Protein AF-A0A954HIK2-F1 (afdb_monomer_lite)

Foldseek 3Di:
DDDDDDDDDPPDDDPVVVVCVVCVCVVCPQPDWQPDWDWDDAPPRQKIWTWIGPHVQFIFIWIQGPVVRDIDGLADLVLVQVVVCVVVVHHGDSRRGQWDDWDQHRPFQWIKTWHDDDPPIWIWIARRPVRDIDTDPDSPDPQDDPPPPQDAFDPDADKEKEKEFECEQAKKWKFWQHRRRDTDTDDIAHHGGMDMDIDGFRIKMFIAGPVRHTDDIDGQHPYYHYYYDYNRDDDDDDPPPPPDPPPLQAFPVRQWGWDADQQFIWIAGPPPRDIDTDGDHDPPQKHWDDGWAADNVRPDIDIDIHDDDDDDDDDDDPDDDPPDDD

pLDDT: mean 73.07, std 18.36, range [26.89, 97.44]

Structure (mmCIF, N/CA/C/O backbone):
data_AF-A0A954HIK2-F1
#
_entry.id   AF-A0A954HIK2-F1
#
loop_
_atom_site.group_PDB
_atom_site.id
_atom_site.type_symbol
_atom_site.label_atom_id
_atom_site.label_alt_id
_atom_site.label_comp_id
_atom_site.label_asym_id
_atom_site.label_entity_id
_atom_site.label_seq_id
_atom_site.pdbx_PDB_ins_code
_atom_site.Cartn_x
_atom_site.Cartn_y
_atom_site.Cartn_z
_atom_site.occupancy
_atom_site.B_iso_or_equiv
_atom_site.auth_seq_id
_atom_site.auth_comp_id
_atom_site.auth_asym_id
_atom_site.auth_atom_id
_atom_site.pdbx_PDB_model_num
ATOM 1 N N . MET A 1 1 ? 52.110 -58.158 24.890 1.00 37.91 1 MET A N 1
ATOM 2 C CA . MET A 1 1 ? 51.199 -57.663 23.837 1.00 37.91 1 MET A CA 1
ATOM 3 C C . MET A 1 1 ? 49.847 -57.399 24.478 1.00 37.91 1 MET A C 1
ATOM 5 O O . MET A 1 1 ? 49.133 -58.353 24.751 1.00 37.91 1 MET A O 1
ATOM 9 N N . SER A 1 2 ? 49.536 -56.140 24.780 1.00 32.94 2 SER A N 1
ATOM 10 C CA . SER A 1 2 ? 48.200 -55.729 25.231 1.00 32.94 2 SER A CA 1
ATOM 11 C C . 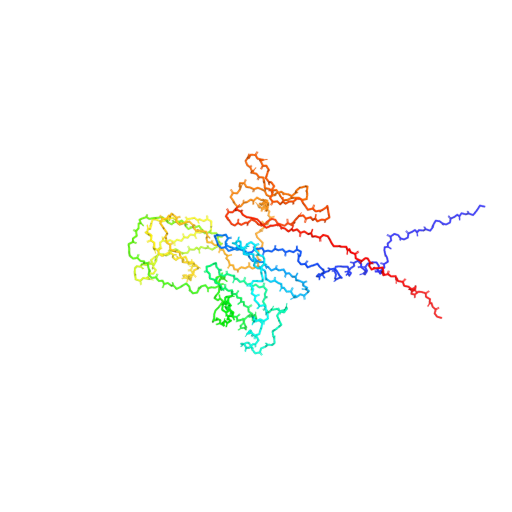SER A 1 2 ? 47.400 -55.275 24.009 1.00 32.94 2 SER A C 1
ATOM 13 O O . SER A 1 2 ? 47.906 -54.419 23.281 1.00 32.94 2 SER A O 1
ATOM 15 N N . PRO A 1 3 ? 46.198 -55.809 23.738 1.00 44.12 3 PRO A N 1
ATOM 16 C CA . PRO A 1 3 ? 45.358 -55.268 22.685 1.00 44.12 3 PRO A CA 1
ATOM 17 C C . PRO A 1 3 ? 44.678 -53.983 23.179 1.00 44.12 3 PRO A C 1
ATOM 19 O O . PRO A 1 3 ? 44.080 -53.942 24.254 1.00 44.12 3 PRO A O 1
ATOM 22 N N . LEU A 1 4 ? 44.809 -52.924 22.381 1.00 40.06 4 LEU A N 1
ATOM 23 C CA . LEU A 1 4 ? 44.094 -51.657 22.514 1.00 40.06 4 LEU A CA 1
ATOM 24 C C . LEU A 1 4 ? 42.598 -51.885 22.264 1.00 40.06 4 LEU A C 1
ATOM 26 O O . LEU A 1 4 ? 42.207 -52.339 21.190 1.00 40.06 4 LEU A O 1
ATOM 30 N N . LEU A 1 5 ? 41.764 -51.540 23.245 1.00 39.81 5 LEU A N 1
ATOM 31 C CA . LEU A 1 5 ? 40.319 -51.432 23.065 1.00 39.81 5 LEU A CA 1
ATOM 32 C C . LEU A 1 5 ? 40.025 -50.176 22.229 1.00 39.81 5 LEU A C 1
ATOM 34 O O . LEU A 1 5 ? 40.277 -49.056 22.676 1.00 39.81 5 LEU A O 1
ATOM 38 N N . VAL A 1 6 ? 39.478 -50.349 21.027 1.00 41.03 6 VAL A N 1
ATOM 39 C CA . VAL A 1 6 ? 38.902 -49.243 20.253 1.00 41.03 6 VAL A CA 1
ATOM 40 C C . VAL A 1 6 ? 37.622 -48.804 20.965 1.00 41.03 6 VAL A C 1
ATOM 42 O O . VAL A 1 6 ? 36.655 -49.561 21.044 1.00 41.03 6 VAL A O 1
ATOM 45 N N . LYS A 1 7 ? 37.619 -47.589 21.523 1.00 42.31 7 LYS A N 1
ATOM 46 C CA . LYS A 1 7 ? 36.399 -46.948 22.024 1.00 42.31 7 LYS A CA 1
ATOM 47 C C . LYS A 1 7 ? 35.509 -46.626 20.824 1.00 42.31 7 LYS A C 1
ATOM 49 O O . LYS A 1 7 ? 35.900 -45.845 19.962 1.00 42.31 7 LYS A O 1
ATOM 54 N N . PHE A 1 8 ? 34.321 -47.219 20.782 1.00 42.62 8 PHE A N 1
ATOM 55 C CA . PHE A 1 8 ? 33.259 -46.797 19.877 1.00 42.62 8 PHE A CA 1
ATOM 56 C C . PHE A 1 8 ? 32.923 -45.330 20.175 1.00 42.62 8 PHE A C 1
ATOM 58 O O . PHE A 1 8 ? 32.482 -45.000 21.275 1.00 42.62 8 PHE A O 1
ATOM 65 N N . ALA A 1 9 ? 33.169 -44.444 19.211 1.00 47.12 9 ALA A N 1
ATOM 66 C CA . ALA A 1 9 ? 32.608 -43.104 19.236 1.00 47.12 9 ALA A CA 1
ATOM 67 C C . ALA A 1 9 ? 31.099 -43.239 18.996 1.00 47.12 9 ALA A C 1
ATOM 69 O O . ALA A 1 9 ? 30.674 -43.663 17.920 1.00 47.12 9 ALA A O 1
ATOM 70 N N . TYR A 1 10 ? 30.287 -42.923 20.005 1.00 45.41 10 TYR A N 1
ATOM 71 C CA . TYR A 1 10 ? 28.844 -42.798 19.832 1.00 45.41 10 TYR A CA 1
ATOM 72 C C . TYR A 1 10 ? 28.575 -41.564 18.966 1.00 45.41 10 TYR A C 1
ATOM 74 O O . TYR A 1 10 ? 28.563 -40.438 19.448 1.00 45.41 10 TYR A O 1
ATOM 82 N N . GLY A 1 11 ? 28.394 -41.779 17.663 1.00 53.44 11 GLY A N 1
ATOM 83 C CA . GLY A 1 11 ? 27.991 -40.760 16.690 1.00 53.44 11 GLY A CA 1
ATOM 84 C C . GLY A 1 11 ? 26.496 -40.426 16.736 1.00 53.44 11 GLY A C 1
ATOM 85 O O . GLY A 1 11 ? 25.905 -40.163 15.695 1.00 53.44 11 GLY A O 1
ATOM 86 N N . GLN A 1 12 ? 25.862 -40.487 17.908 1.00 57.41 12 GLN A N 1
ATOM 87 C CA . GLN A 1 12 ? 24.467 -40.088 18.089 1.00 57.41 12 GLN A CA 1
ATOM 88 C C . GLN A 1 12 ? 24.442 -38.927 19.080 1.00 57.41 12 GLN A C 1
ATOM 90 O O . GLN A 1 12 ? 24.936 -39.071 20.195 1.00 57.41 12 GLN A O 1
ATOM 95 N N . GLY A 1 13 ? 23.937 -37.769 18.638 1.00 52.06 13 GLY A N 1
ATOM 96 C CA . GLY A 1 13 ? 23.821 -36.567 19.469 1.00 52.06 13 GLY A CA 1
ATOM 97 C C . GLY A 1 13 ? 23.120 -36.853 20.798 1.00 52.06 13 GLY A C 1
ATOM 98 O O . GLY A 1 13 ? 22.314 -37.781 20.900 1.00 52.06 13 GLY A O 1
ATOM 99 N N . SER A 1 14 ? 23.451 -36.083 21.831 1.00 67.69 14 SER A N 1
ATOM 100 C CA . SER A 1 14 ? 22.837 -36.245 23.150 1.00 67.69 14 SER A CA 1
ATOM 101 C C . SER A 1 14 ? 21.354 -35.848 23.128 1.00 67.69 14 SER A C 1
ATOM 103 O O . SER A 1 14 ? 20.912 -35.103 22.254 1.00 67.69 14 SER A O 1
ATOM 105 N N . HIS A 1 15 ? 20.570 -36.301 24.110 1.00 62.09 15 HIS A N 1
ATOM 106 C CA . HIS A 1 15 ? 19.186 -35.838 24.287 1.00 62.09 15 HIS A CA 1
ATOM 107 C C . HIS A 1 15 ? 19.105 -34.303 24.360 1.00 62.09 15 HIS A C 1
ATOM 109 O O . HIS A 1 15 ? 18.240 -33.701 23.733 1.00 62.09 15 HIS A O 1
ATOM 115 N N . GLU A 1 16 ? 20.067 -33.669 25.037 1.00 62.16 16 GLU A N 1
ATOM 116 C CA . GLU A 1 16 ? 20.172 -32.210 25.114 1.00 62.16 16 GLU A CA 1
ATOM 117 C C . GLU A 1 16 ? 20.505 -31.566 23.750 1.00 62.16 16 GLU A C 1
ATOM 119 O O . GLU A 1 16 ? 20.032 -30.467 23.470 1.00 62.16 16 GLU A O 1
ATOM 124 N N . ASP A 1 17 ? 21.263 -32.229 22.863 1.00 55.97 17 ASP A N 1
ATOM 125 C CA . ASP A 1 17 ? 21.473 -31.759 21.480 1.00 55.97 17 ASP A CA 1
ATOM 126 C C . ASP A 1 17 ? 20.176 -31.791 20.668 1.00 55.97 17 ASP A C 1
ATOM 128 O O . ASP A 1 17 ? 19.885 -30.844 19.933 1.00 55.97 17 ASP A O 1
ATOM 132 N N . TYR A 1 18 ? 19.373 -32.848 20.825 1.00 58.06 18 TYR A N 1
ATOM 133 C CA . TYR A 1 18 ? 18.067 -32.956 20.175 1.00 58.0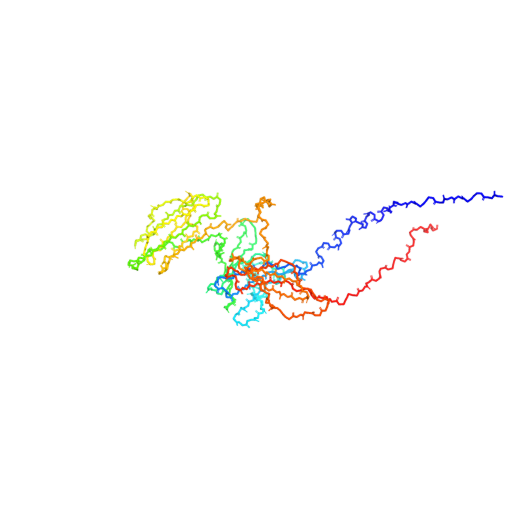6 18 TYR A CA 1
ATOM 134 C C . TYR A 1 18 ? 17.060 -31.949 20.741 1.00 58.06 18 TYR A C 1
ATOM 136 O O . TYR A 1 18 ? 16.330 -31.337 19.968 1.00 58.06 18 TYR A O 1
ATOM 144 N N . GLU A 1 19 ? 17.046 -31.698 22.052 1.00 58.25 19 GLU A N 1
ATOM 145 C CA . GLU A 1 19 ? 16.222 -30.640 22.654 1.00 58.25 19 GLU A CA 1
ATOM 146 C C . GLU A 1 19 ? 16.659 -29.240 22.200 1.00 58.25 19 GLU A C 1
ATOM 148 O O . GLU A 1 19 ? 15.816 -28.400 21.876 1.00 58.25 19 GLU A O 1
ATOM 153 N N . ARG A 1 20 ? 17.970 -28.977 22.096 1.00 60.03 20 ARG A N 1
ATOM 154 C CA . ARG A 1 20 ? 18.489 -27.725 21.521 1.00 60.03 20 ARG A CA 1
ATOM 155 C C . ARG A 1 20 ? 18.087 -27.555 20.059 1.00 60.03 20 ARG A C 1
ATOM 157 O O . ARG A 1 20 ? 17.681 -26.459 19.684 1.00 60.03 20 ARG A O 1
ATOM 164 N N . ALA A 1 21 ? 18.183 -28.607 19.247 1.00 58.28 21 ALA A N 1
ATOM 165 C CA . ALA A 1 21 ? 17.770 -28.577 17.846 1.00 58.28 21 ALA A CA 1
ATOM 166 C C . ALA A 1 21 ? 16.250 -28.381 17.704 1.00 58.28 21 ALA A C 1
ATOM 168 O O . ALA A 1 21 ? 15.812 -27.558 16.903 1.00 58.28 21 ALA A O 1
ATOM 169 N N . ASN A 1 22 ? 15.454 -29.062 18.533 1.00 62.38 22 ASN A N 1
ATOM 170 C CA . ASN A 1 22 ? 13.993 -28.961 18.525 1.00 62.38 22 ASN A CA 1
ATOM 171 C C . ASN A 1 22 ? 13.490 -27.593 19.014 1.00 62.38 22 ASN A C 1
ATOM 173 O O . ASN A 1 22 ? 12.471 -27.112 18.532 1.00 62.38 22 ASN A O 1
ATOM 177 N N . THR A 1 23 ? 14.215 -26.933 19.922 1.00 60.59 23 THR A N 1
ATOM 178 C CA . THR A 1 23 ? 13.879 -25.579 20.405 1.00 60.59 23 THR A CA 1
ATOM 179 C C . THR A 1 23 ? 14.513 -24.464 19.571 1.00 60.59 23 THR A C 1
ATOM 181 O O . THR A 1 23 ? 14.202 -23.292 19.776 1.00 60.59 23 THR A O 1
ATOM 184 N N . LEU A 1 24 ? 15.392 -24.782 18.611 1.00 57.34 24 LEU A N 1
ATOM 185 C CA . LEU A 1 24 ? 16.078 -23.782 17.788 1.00 57.34 24 LEU A CA 1
ATOM 186 C C . LEU A 1 24 ? 15.089 -22.941 16.978 1.00 57.34 24 LEU A C 1
ATOM 188 O O . LEU A 1 24 ? 15.242 -21.722 16.898 1.00 57.34 24 LEU A O 1
ATOM 192 N N . GLU A 1 25 ? 14.052 -23.568 16.422 1.00 50.91 25 GLU A N 1
ATOM 193 C CA . GLU A 1 25 ? 12.999 -22.860 15.695 1.00 50.91 25 GLU A CA 1
ATOM 194 C C . GLU A 1 25 ? 12.266 -21.878 16.617 1.00 50.91 25 GLU A C 1
ATOM 196 O O . GLU A 1 25 ? 12.131 -20.709 16.281 1.00 50.91 25 GLU A O 1
ATOM 201 N N . GLU A 1 26 ? 11.870 -22.300 17.819 1.00 60.84 26 GLU A N 1
ATOM 202 C CA . GLU A 1 26 ? 11.194 -21.431 18.793 1.00 60.84 26 GLU A CA 1
ATOM 203 C C . GLU A 1 26 ? 12.085 -20.279 19.270 1.00 60.84 26 GLU A C 1
ATOM 205 O O . GLU A 1 26 ? 11.612 -19.162 19.480 1.00 60.84 26 GLU A O 1
ATOM 210 N N . ARG A 1 27 ? 13.392 -20.525 19.404 1.00 59.44 27 ARG A N 1
ATOM 211 C CA . ARG A 1 27 ? 14.369 -19.521 19.849 1.00 59.44 27 ARG A CA 1
ATOM 212 C C . ARG A 1 27 ? 14.691 -18.487 18.768 1.00 59.44 27 ARG A C 1
ATOM 214 O O . ARG A 1 27 ? 15.029 -17.351 19.112 1.00 59.44 27 ARG A O 1
ATOM 221 N N . THR A 1 28 ? 14.586 -18.866 17.494 1.00 60.75 28 THR A N 1
ATOM 222 C CA . THR A 1 28 ? 14.932 -18.022 16.333 1.00 60.75 28 THR A CA 1
ATOM 223 C C . THR A 1 28 ? 13.718 -17.399 15.639 1.00 60.75 28 THR A C 1
ATOM 225 O O . THR A 1 28 ? 13.864 -16.379 14.963 1.00 60.75 28 THR A O 1
ATOM 228 N N . ARG A 1 29 ? 12.510 -17.944 15.838 1.00 53.53 29 ARG A N 1
ATOM 229 C CA . ARG A 1 29 ? 11.257 -17.379 15.318 1.00 53.53 29 ARG A CA 1
ATOM 230 C C . ARG A 1 29 ? 11.045 -15.964 15.874 1.00 53.53 29 ARG A C 1
ATOM 232 O O . ARG A 1 29 ? 11.267 -15.711 17.056 1.00 53.53 29 ARG A O 1
ATOM 239 N N . ASN A 1 30 ? 10.610 -15.041 15.014 1.00 59.56 30 ASN A N 1
ATOM 240 C CA . ASN A 1 30 ? 10.338 -13.632 15.344 1.00 59.56 30 ASN A CA 1
ATOM 241 C C . ASN A 1 30 ? 11.551 -12.862 15.908 1.00 59.56 30 ASN A C 1
ATOM 243 O O . ASN A 1 30 ? 11.393 -11.994 16.764 1.00 59.56 30 ASN A O 1
ATOM 247 N N . ARG A 1 31 ? 12.775 -13.204 15.478 1.00 63.41 31 ARG A N 1
ATOM 248 C CA . ARG A 1 31 ? 14.006 -12.469 15.838 1.00 63.41 31 ARG A CA 1
ATOM 249 C C . ARG A 1 31 ? 14.552 -11.587 14.720 1.00 63.41 31 ARG A C 1
ATOM 251 O O . ARG A 1 31 ? 15.415 -10.756 14.986 1.00 63.41 31 ARG A O 1
ATOM 258 N N . VAL A 1 32 ? 14.069 -11.778 13.495 1.00 66.69 32 VAL A N 1
ATOM 259 C CA . VAL A 1 32 ? 14.436 -10.972 12.330 1.00 66.69 32 VAL A CA 1
ATOM 260 C C . VAL A 1 32 ? 13.284 -10.013 12.048 1.00 66.69 32 VAL A C 1
ATOM 262 O O . VAL A 1 32 ? 12.136 -10.437 11.952 1.00 66.69 32 VAL A O 1
ATOM 265 N N . PHE A 1 33 ? 13.600 -8.725 11.958 1.00 77.69 33 PHE A N 1
ATOM 266 C CA . PHE A 1 33 ? 12.647 -7.638 11.744 1.00 77.69 33 PHE A CA 1
ATOM 267 C C . PHE A 1 33 ? 13.047 -6.860 10.495 1.00 77.69 33 PHE A C 1
ATOM 269 O O . PHE A 1 33 ? 14.216 -6.871 10.107 1.00 77.69 33 PHE A O 1
ATOM 276 N N . ARG A 1 34 ? 12.091 -6.149 9.886 1.00 80.38 34 ARG A N 1
ATOM 277 C CA . ARG A 1 34 ? 12.306 -5.354 8.659 1.00 80.38 34 ARG A CA 1
ATOM 278 C C . ARG A 1 34 ? 12.896 -6.164 7.486 1.00 80.38 34 ARG A C 1
ATOM 280 O O . ARG A 1 34 ? 13.511 -5.586 6.597 1.00 80.38 34 ARG A O 1
ATOM 287 N N . ASP A 1 35 ? 12.700 -7.481 7.476 1.00 72.38 35 ASP A N 1
ATOM 288 C CA . ASP A 1 35 ? 13.227 -8.428 6.479 1.00 72.38 35 ASP A CA 1
ATOM 289 C C . ASP A 1 35 ? 12.326 -8.592 5.249 1.00 72.38 35 ASP A C 1
ATOM 291 O O . ASP A 1 35 ? 12.709 -9.213 4.255 1.00 72.38 35 ASP A O 1
ATOM 295 N N . ARG A 1 36 ? 11.113 -8.039 5.316 1.00 69.44 36 ARG A N 1
ATOM 296 C CA . ARG A 1 36 ? 10.136 -8.072 4.238 1.00 69.44 36 ARG A CA 1
ATOM 297 C C . ARG A 1 36 ? 9.486 -6.715 4.048 1.00 69.44 36 ARG A C 1
ATOM 299 O O . ARG A 1 36 ? 9.029 -6.084 4.998 1.00 69.44 36 ARG A O 1
ATOM 306 N N . VAL A 1 37 ? 9.364 -6.331 2.785 1.00 77.88 37 VAL A N 1
ATOM 307 C CA . VAL A 1 37 ? 8.565 -5.195 2.334 1.00 77.88 37 VAL A CA 1
ATOM 308 C C . VAL A 1 37 ? 7.518 -5.726 1.361 1.00 77.88 37 VAL A C 1
ATOM 310 O O . VAL A 1 37 ? 7.833 -6.537 0.495 1.00 77.88 37 VAL A O 1
ATOM 313 N N . ASP A 1 38 ? 6.272 -5.299 1.537 1.00 75.38 38 ASP A N 1
ATOM 314 C CA . ASP A 1 38 ? 5.187 -5.523 0.580 1.00 75.38 38 ASP A CA 1
ATOM 315 C C . ASP A 1 38 ? 4.623 -4.141 0.219 1.00 75.38 38 ASP A C 1
ATOM 317 O O . ASP A 1 38 ? 3.858 -3.572 1.003 1.00 75.38 38 ASP A O 1
ATOM 321 N N . PRO A 1 39 ? 5.132 -3.512 -0.855 1.00 79.88 39 PRO A N 1
ATOM 322 C CA . PRO A 1 39 ? 4.757 -2.165 -1.233 1.00 79.88 39 PRO A CA 1
ATOM 323 C C . PRO A 1 39 ? 3.393 -2.141 -1.919 1.00 79.88 39 PRO A C 1
ATOM 325 O O . PRO A 1 39 ? 3.098 -2.940 -2.808 1.00 79.88 39 PRO A O 1
ATOM 328 N N . HIS A 1 40 ? 2.595 -1.160 -1.524 1.00 79.56 40 HIS A N 1
ATOM 329 C CA . HIS A 1 40 ? 1.322 -0.802 -2.120 1.00 79.56 40 HIS A CA 1
ATOM 330 C C . HIS A 1 40 ? 1.500 0.506 -2.887 1.00 79.56 40 HIS A C 1
ATOM 332 O O . HIS A 1 40 ? 1.693 1.562 -2.281 1.00 79.56 40 HIS A O 1
ATOM 338 N N . TRP A 1 41 ? 1.461 0.416 -4.212 1.00 77.06 41 TRP A N 1
ATOM 339 C CA . TRP A 1 41 ? 1.531 1.565 -5.111 1.00 77.06 41 TRP A CA 1
ATOM 340 C C . TRP A 1 41 ? 0.203 2.321 -5.123 1.00 77.06 41 TRP A C 1
ATOM 342 O O . TRP A 1 41 ? -0.855 1.690 -5.133 1.00 77.06 41 TRP A O 1
ATOM 352 N N . GLN A 1 42 ? 0.269 3.651 -5.119 1.00 74.69 42 GLN A N 1
ATOM 353 C CA . GLN A 1 42 ? -0.869 4.500 -5.470 1.00 74.69 42 GLN A CA 1
ATOM 354 C C . GLN A 1 42 ? -1.019 4.587 -6.990 1.00 74.69 42 GLN A C 1
ATOM 356 O O . GLN A 1 42 ? -0.068 4.340 -7.736 1.00 74.69 42 GLN A O 1
ATOM 361 N N . ALA A 1 43 ? -2.210 4.969 -7.443 1.00 64.62 43 ALA A N 1
ATOM 362 C CA . ALA A 1 43 ? -2.456 5.266 -8.845 1.00 64.62 43 ALA A CA 1
ATOM 363 C C . ALA A 1 43 ? -1.536 6.384 -9.372 1.00 64.62 43 ALA A C 1
ATOM 365 O O . ALA A 1 43 ? -1.135 7.295 -8.637 1.00 64.62 43 ALA A O 1
ATOM 366 N N . GLU A 1 44 ? -1.254 6.301 -10.674 1.00 65.12 44 GLU A N 1
ATOM 367 C CA . GLU A 1 44 ? -0.496 7.289 -11.452 1.00 65.12 44 GLU A CA 1
ATOM 368 C C . GLU A 1 44 ? 0.913 7.598 -10.948 1.00 65.12 44 GLU A C 1
ATOM 370 O O . GLU A 1 44 ? 1.431 8.669 -11.260 1.00 65.12 44 GLU A O 1
ATOM 375 N N . ASP A 1 45 ? 1.559 6.722 -10.174 1.00 65.62 45 ASP A N 1
ATOM 376 C CA . ASP A 1 45 ? 2.933 7.002 -9.773 1.00 65.62 45 ASP A CA 1
ATOM 377 C C . ASP A 1 45 ? 3.213 7.578 -8.393 1.00 65.62 45 ASP A C 1
ATOM 379 O O . ASP A 1 45 ? 4.364 7.621 -7.953 1.00 65.62 45 ASP A O 1
ATOM 383 N N . ARG A 1 46 ? 2.189 8.221 -7.815 1.00 70.75 46 ARG A N 1
ATOM 384 C CA . ARG A 1 46 ? 2.389 9.375 -6.910 1.00 70.75 46 ARG A CA 1
ATOM 385 C C . ARG A 1 46 ? 3.102 9.025 -5.614 1.00 70.75 46 ARG A C 1
ATOM 387 O O . ARG A 1 46 ? 3.804 9.846 -5.026 1.00 70.75 46 ARG A O 1
ATOM 394 N N . GLY A 1 47 ? 2.946 7.788 -5.180 1.00 83.06 47 GLY A N 1
ATOM 395 C CA . GLY A 1 47 ? 3.522 7.305 -3.948 1.00 83.06 47 GLY A CA 1
ATOM 396 C C . GLY A 1 47 ? 3.424 5.801 -3.841 1.00 83.06 47 GLY A C 1
ATOM 397 O O . GLY A 1 47 ? 2.714 5.124 -4.588 1.00 83.06 47 GLY A O 1
ATOM 398 N N . LEU A 1 48 ? 4.127 5.269 -2.853 1.00 87.69 48 LEU A N 1
ATOM 399 C CA . LEU A 1 48 ? 3.866 3.925 -2.361 1.00 87.69 48 LEU A CA 1
ATOM 400 C C . LEU A 1 48 ? 3.911 3.930 -0.845 1.00 87.69 48 LEU A C 1
ATOM 402 O O . LEU A 1 48 ? 4.596 4.748 -0.232 1.00 87.69 48 LEU A O 1
ATOM 406 N N . TRP A 1 49 ? 3.229 2.984 -0.221 1.00 88.50 49 TRP A N 1
ATOM 407 C CA . TRP A 1 49 ? 3.387 2.736 1.204 1.00 88.50 49 TRP A CA 1
ATOM 408 C C . TRP A 1 49 ? 3.672 1.267 1.471 1.00 88.50 49 TRP A C 1
ATOM 410 O O . TRP A 1 49 ? 3.349 0.395 0.671 1.00 88.50 49 TRP A O 1
ATOM 420 N N . TYR A 1 50 ? 4.298 0.980 2.602 1.00 86.06 50 TYR A N 1
ATOM 421 C CA . TYR A 1 50 ? 4.506 -0.388 3.056 1.00 86.06 50 TYR A CA 1
ATOM 422 C C . TYR A 1 50 ? 4.523 -0.452 4.581 1.00 86.06 50 TYR A C 1
ATOM 424 O O . TYR A 1 50 ? 4.747 0.545 5.274 1.00 86.06 50 TYR A O 1
ATOM 432 N N . ARG A 1 51 ? 4.309 -1.658 5.105 1.00 86.44 51 ARG A N 1
ATOM 433 C CA . ARG A 1 51 ? 4.419 -1.979 6.530 1.00 86.44 51 ARG A CA 1
ATOM 434 C C . ARG A 1 51 ? 5.687 -2.790 6.778 1.00 86.44 51 ARG A C 1
ATOM 436 O O . ARG A 1 51 ? 5.927 -3.766 6.071 1.00 86.44 51 ARG A O 1
ATOM 443 N N . VAL A 1 52 ? 6.446 -2.437 7.809 1.00 86.44 52 VAL A N 1
ATOM 444 C CA . VAL A 1 52 ? 7.538 -3.267 8.342 1.00 86.44 52 VAL A CA 1
ATOM 445 C C . VAL A 1 52 ? 7.261 -3.618 9.794 1.00 86.44 52 VAL A C 1
ATOM 447 O O . VAL A 1 52 ? 6.720 -2.810 10.543 1.00 86.44 52 VAL A O 1
ATOM 450 N N . GLU A 1 53 ? 7.623 -4.831 10.194 1.00 83.69 53 GLU A N 1
ATOM 451 C CA . GLU A 1 53 ? 7.677 -5.195 11.608 1.00 83.69 53 GLU A CA 1
ATOM 452 C C . GLU A 1 53 ? 8.989 -4.660 12.185 1.00 83.69 53 GLU A C 1
ATOM 454 O O . GLU A 1 53 ? 10.056 -4.940 11.634 1.00 83.69 53 GLU A O 1
ATOM 459 N N . ALA A 1 54 ? 8.902 -3.831 13.226 1.00 86.00 54 ALA A N 1
ATOM 460 C CA . ALA A 1 54 ? 10.047 -3.161 13.844 1.00 86.00 54 ALA A CA 1
ATOM 461 C C . ALA A 1 54 ? 10.549 -3.909 15.088 1.00 86.00 54 ALA A C 1
ATOM 463 O O . ALA A 1 54 ? 11.752 -3.955 15.337 1.00 86.00 54 ALA A O 1
ATOM 464 N N . ALA A 1 55 ? 9.625 -4.522 15.824 1.00 84.94 55 ALA A N 1
ATOM 465 C CA . ALA A 1 55 ? 9.850 -5.383 16.978 1.00 84.94 55 ALA A CA 1
ATOM 466 C C . ALA A 1 55 ? 8.645 -6.341 17.107 1.00 84.94 55 ALA A C 1
ATOM 468 O O . ALA A 1 55 ? 7.666 -6.167 16.376 1.00 84.94 55 ALA A O 1
ATOM 469 N N . PRO A 1 56 ? 8.660 -7.343 18.008 1.00 81.00 56 PRO A N 1
ATOM 470 C CA . PRO A 1 56 ? 7.550 -8.284 18.139 1.00 81.00 56 PRO A CA 1
ATOM 471 C C . PRO A 1 56 ? 6.214 -7.573 18.387 1.00 81.00 56 PRO A C 1
ATOM 473 O O . PRO A 1 56 ? 6.001 -6.986 19.445 1.00 81.00 56 PRO A O 1
ATOM 476 N N . GLY A 1 57 ? 5.309 -7.642 17.409 1.00 77.25 57 GLY A N 1
ATOM 477 C CA . GLY A 1 57 ? 3.992 -6.996 17.480 1.00 77.25 57 GLY A CA 1
ATOM 478 C C . GLY A 1 57 ? 3.982 -5.485 17.210 1.00 77.25 57 GLY A C 1
ATOM 479 O O . GLY A 1 57 ? 2.899 -4.913 17.102 1.00 77.25 57 GLY A O 1
ATOM 480 N N . GLU A 1 58 ? 5.146 -4.856 17.037 1.00 88.25 58 GLU A N 1
ATOM 481 C CA . GLU A 1 58 ? 5.274 -3.441 16.691 1.00 88.25 58 GLU A CA 1
ATOM 482 C C . GLU A 1 58 ? 5.486 -3.276 15.188 1.00 88.25 58 GLU A C 1
ATOM 484 O O . GLU A 1 58 ? 6.353 -3.913 14.579 1.00 88.25 58 GLU A O 1
ATOM 489 N N . ALA A 1 59 ? 4.693 -2.404 14.573 1.00 85.31 59 ALA A N 1
ATOM 490 C CA . ALA A 1 59 ? 4.745 -2.171 13.139 1.00 85.31 59 ALA A CA 1
ATOM 491 C C . ALA A 1 59 ? 4.901 -0.692 12.814 1.00 85.31 59 ALA A C 1
ATOM 493 O O . ALA A 1 59 ? 4.237 0.162 13.394 1.00 85.31 59 ALA A O 1
ATOM 494 N N . GLU A 1 60 ? 5.720 -0.412 11.808 1.00 90.88 60 GLU A N 1
ATOM 495 C CA . GLU A 1 60 ? 5.823 0.909 11.206 1.00 90.88 60 GLU A CA 1
ATOM 496 C C . GLU A 1 60 ? 5.148 0.901 9.838 1.00 90.88 60 GLU A C 1
ATOM 498 O O . GLU A 1 60 ? 5.379 0.010 9.015 1.00 90.88 60 GLU A O 1
ATOM 503 N N . PHE A 1 61 ? 4.339 1.927 9.589 1.00 91.25 61 PHE A N 1
ATOM 504 C CA . PHE A 1 61 ? 3.758 2.208 8.285 1.00 91.25 61 PHE A CA 1
ATOM 505 C C . PHE A 1 61 ? 4.513 3.377 7.669 1.00 91.25 61 PHE A C 1
ATOM 507 O O . PHE A 1 61 ? 4.531 4.478 8.223 1.00 91.25 61 PHE A O 1
ATOM 514 N N . VAL A 1 62 ? 5.144 3.138 6.526 1.00 92.94 62 VAL A N 1
ATOM 515 C CA . VAL A 1 62 ? 5.982 4.129 5.852 1.00 92.94 62 VAL A CA 1
ATOM 516 C C . VAL A 1 62 ? 5.360 4.481 4.513 1.00 92.94 62 VAL A C 1
ATOM 518 O O . VAL A 1 62 ? 4.939 3.591 3.779 1.00 92.94 62 VAL A O 1
ATOM 521 N N . PHE A 1 63 ? 5.334 5.770 4.201 1.00 92.56 63 PHE A N 1
ATOM 522 C CA . PHE A 1 63 ? 4.995 6.320 2.898 1.00 92.56 63 PHE A CA 1
ATOM 523 C C . PHE A 1 63 ? 6.273 6.801 2.207 1.00 92.56 63 PHE A C 1
ATOM 525 O O . PHE A 1 63 ? 7.132 7.431 2.827 1.00 92.56 63 PHE A O 1
ATOM 532 N N . VAL A 1 64 ? 6.413 6.478 0.930 1.00 93.06 64 VAL A N 1
ATOM 533 C CA . VAL A 1 64 ? 7.435 7.033 0.049 1.00 93.06 64 VAL A CA 1
ATOM 534 C C . VAL A 1 64 ? 6.740 8.063 -0.821 1.00 93.06 64 VAL A C 1
ATOM 536 O O . VAL A 1 64 ? 5.946 7.709 -1.693 1.00 93.06 64 VAL A O 1
ATOM 539 N N . ASP A 1 65 ? 7.051 9.323 -0.558 1.00 88.25 65 ASP A N 1
ATOM 540 C CA . ASP A 1 65 ? 6.645 10.435 -1.396 1.00 88.25 65 ASP A CA 1
ATOM 541 C C . ASP A 1 65 ? 7.586 10.494 -2.602 1.00 88.25 65 ASP A C 1
ATOM 543 O O . ASP A 1 65 ? 8.802 10.668 -2.441 1.00 88.25 65 ASP A O 1
ATOM 547 N N . MET A 1 66 ? 7.045 10.270 -3.800 1.00 85.50 66 MET A N 1
ATOM 548 C CA . MET A 1 66 ? 7.844 10.212 -5.027 1.00 85.50 66 MET A CA 1
ATOM 549 C C . MET A 1 66 ? 8.147 11.602 -5.592 1.00 85.50 66 MET A C 1
ATOM 551 O O . MET A 1 66 ? 9.151 11.756 -6.292 1.00 85.50 66 MET A O 1
ATOM 555 N N . GLU A 1 67 ? 7.335 12.608 -5.261 1.00 85.19 67 GLU A N 1
ATOM 556 C CA . GLU A 1 67 ? 7.566 13.998 -5.655 1.00 85.19 67 GLU A CA 1
ATOM 557 C C . GLU A 1 67 ? 8.709 14.594 -4.830 1.00 85.19 67 GLU A C 1
ATOM 559 O O . GLU A 1 67 ? 9.698 15.087 -5.378 1.00 85.19 67 GLU A O 1
ATOM 564 N N . GLU A 1 68 ? 8.634 14.463 -3.503 1.00 87.31 68 GLU A N 1
ATOM 565 C CA . GLU A 1 68 ? 9.677 14.930 -2.590 1.00 87.31 68 GLU A CA 1
ATOM 566 C C . GLU A 1 68 ? 10.885 13.988 -2.508 1.00 87.31 68 GLU A C 1
ATOM 568 O O . GLU A 1 68 ? 11.934 14.375 -1.984 1.00 87.31 68 GLU A O 1
ATOM 573 N N . ARG A 1 69 ? 10.749 12.751 -3.006 1.00 89.19 69 ARG A N 1
ATOM 574 C CA . ARG A 1 69 ? 11.745 11.667 -2.918 1.00 89.19 69 ARG A CA 1
ATOM 575 C C . ARG A 1 69 ? 12.158 11.371 -1.478 1.00 89.19 69 ARG A C 1
ATOM 577 O O . ARG A 1 69 ? 13.343 11.213 -1.167 1.00 89.19 69 ARG A O 1
ATOM 584 N N . LYS A 1 70 ? 11.176 11.294 -0.580 1.00 91.94 70 LYS A N 1
ATOM 585 C CA . LYS A 1 70 ? 11.396 11.072 0.855 1.00 91.94 70 LYS A CA 1
ATOM 586 C C . LYS A 1 70 ? 10.584 9.905 1.383 1.00 91.94 70 LYS A C 1
ATOM 588 O O . LYS A 1 70 ? 9.474 9.630 0.946 1.00 91.94 70 LYS A O 1
ATOM 593 N N . ARG A 1 71 ? 11.144 9.251 2.399 1.00 92.88 71 ARG A N 1
ATOM 594 C CA . ARG A 1 71 ? 10.440 8.280 3.242 1.00 92.88 71 ARG A CA 1
ATOM 595 C C . ARG A 1 71 ? 9.947 8.997 4.487 1.00 92.88 71 ARG A C 1
ATOM 597 O O . ARG A 1 71 ? 10.757 9.540 5.235 1.00 92.88 71 ARG A O 1
ATOM 604 N N . VAL A 1 72 ? 8.641 8.977 4.708 1.00 93.06 72 VAL A N 1
ATOM 605 C CA . VAL A 1 72 ? 7.973 9.612 5.850 1.00 93.06 72 VAL A CA 1
ATOM 606 C C . VAL A 1 72 ? 7.010 8.622 6.512 1.00 93.06 72 VAL A C 1
ATOM 608 O O . VAL A 1 72 ? 6.570 7.672 5.860 1.00 93.06 72 VAL A O 1
ATOM 611 N N . PRO A 1 73 ? 6.664 8.783 7.801 1.00 94.19 73 PRO A N 1
ATOM 612 C CA . PRO A 1 73 ? 5.587 8.003 8.405 1.00 94.19 73 PRO A CA 1
ATOM 613 C C . PRO A 1 73 ? 4.285 8.166 7.611 1.00 94.19 73 PRO A C 1
ATOM 615 O O . PRO A 1 73 ? 3.934 9.275 7.209 1.00 94.19 73 PRO A O 1
ATOM 618 N N . LEU A 1 74 ? 3.551 7.071 7.387 1.00 92.94 74 LEU A N 1
ATOM 619 C CA . LEU A 1 74 ? 2.273 7.122 6.664 1.00 92.94 74 LEU A CA 1
ATOM 620 C C . LEU A 1 74 ? 1.232 7.974 7.412 1.00 92.94 74 LEU A C 1
ATOM 622 O O . LEU A 1 74 ? 0.409 8.644 6.788 1.00 92.94 74 LEU A O 1
ATOM 626 N N . PHE A 1 75 ? 1.291 7.962 8.743 1.00 94.81 75 PHE A N 1
ATOM 627 C CA . PHE A 1 75 ? 0.482 8.757 9.663 1.00 94.81 75 PHE A CA 1
ATOM 628 C C . PHE A 1 75 ? 1.237 8.945 10.992 1.00 94.81 75 PHE A C 1
ATOM 630 O O . PHE A 1 75 ? 2.251 8.289 11.228 1.00 94.81 75 PHE A O 1
ATOM 637 N N . ASP A 1 76 ? 0.738 9.826 11.865 1.00 95.44 76 ASP A N 1
ATOM 638 C CA . ASP A 1 76 ? 1.236 10.021 13.235 1.00 95.44 76 ASP A CA 1
ATOM 639 C C . ASP A 1 76 ? 0.612 8.960 14.171 1.00 95.44 76 ASP A C 1
ATOM 641 O O . ASP A 1 76 ? -0.595 9.029 14.444 1.00 95.44 76 ASP A O 1
ATOM 645 N N . PRO A 1 77 ? 1.381 7.960 14.650 1.00 94.38 77 PRO A N 1
ATOM 646 C CA . PRO A 1 77 ? 0.822 6.865 15.435 1.00 94.38 77 PRO A CA 1
ATOM 647 C C . PRO A 1 77 ? 0.376 7.318 16.828 1.00 94.38 77 PRO A C 1
ATOM 649 O O . PRO A 1 77 ? -0.596 6.774 17.347 1.00 94.38 77 PRO A O 1
ATOM 652 N N . GLN A 1 78 ? 1.019 8.330 17.422 1.00 95.75 78 GLN A N 1
ATOM 653 C CA . GLN A 1 78 ? 0.634 8.865 18.730 1.00 95.75 78 GLN A CA 1
ATOM 654 C C . GLN A 1 78 ? -0.733 9.546 18.663 1.00 95.75 78 GLN A C 1
ATOM 656 O O . GLN A 1 78 ? -1.603 9.267 19.488 1.00 95.75 78 GLN A O 1
ATOM 661 N N . ARG A 1 79 ? -0.953 10.407 17.663 1.00 96.75 79 ARG A N 1
ATOM 662 C CA . ARG A 1 79 ? -2.240 11.100 17.491 1.00 96.75 79 ARG A CA 1
ATOM 663 C C . ARG A 1 79 ? -3.365 10.149 17.114 1.00 96.75 79 ARG A C 1
ATOM 665 O O . ARG A 1 79 ? -4.468 10.290 17.643 1.00 96.75 79 ARG A O 1
ATOM 672 N N . LEU A 1 80 ? -3.097 9.204 16.212 1.00 96.62 80 LEU A N 1
ATOM 673 C CA . LEU A 1 80 ? -4.096 8.227 15.790 1.00 96.62 80 LEU A CA 1
ATOM 674 C C . LEU A 1 80 ? -4.496 7.328 16.966 1.00 96.62 80 LEU A C 1
ATOM 676 O O . LEU A 1 80 ? -5.688 7.165 17.216 1.00 96.62 80 LEU A O 1
ATOM 680 N N . ALA A 1 81 ? -3.526 6.809 17.729 1.00 96.06 81 ALA A N 1
ATOM 681 C CA . ALA A 1 81 ? -3.800 5.993 18.911 1.00 96.06 81 ALA A CA 1
ATOM 682 C C . ALA A 1 81 ? -4.597 6.760 19.975 1.00 96.06 81 ALA A C 1
ATOM 684 O O . ALA A 1 81 ? -5.558 6.217 20.514 1.00 96.06 81 ALA A O 1
ATOM 685 N N . ALA A 1 82 ? -4.259 8.029 20.232 1.00 97.06 82 ALA A N 1
ATOM 686 C CA . ALA A 1 82 ? -4.979 8.861 21.195 1.00 97.06 82 ALA A CA 1
ATOM 687 C C . ALA A 1 82 ? -6.457 9.065 20.811 1.00 97.06 82 ALA A C 1
ATOM 689 O O . ALA A 1 82 ? -7.339 8.843 21.639 1.00 97.06 82 ALA A O 1
ATOM 690 N N . GLN A 1 83 ? -6.744 9.422 19.552 1.00 97.44 83 GLN A N 1
ATOM 691 C CA . GLN A 1 83 ? -8.128 9.585 19.080 1.00 97.44 83 GLN A CA 1
ATOM 692 C C . GLN A 1 83 ? -8.887 8.255 19.046 1.00 97.44 83 GLN A C 1
ATOM 694 O O . GLN A 1 83 ? -10.063 8.202 19.404 1.00 97.44 83 GLN A O 1
ATOM 699 N N . LEU A 1 84 ? -8.220 7.163 18.665 1.00 94.94 84 LEU A N 1
ATOM 700 C CA . LEU A 1 84 ? -8.835 5.839 18.669 1.00 94.94 84 LEU A CA 1
ATOM 701 C C . LEU A 1 84 ? -9.182 5.393 20.095 1.00 94.94 84 LEU A C 1
ATOM 703 O O . LEU A 1 84 ? -10.269 4.861 20.318 1.00 94.94 84 LEU A O 1
ATOM 707 N N . ALA A 1 85 ? -8.305 5.653 21.069 1.00 95.69 85 ALA A N 1
ATOM 708 C CA . ALA A 1 85 ? -8.569 5.373 22.477 1.00 95.69 85 ALA A CA 1
ATOM 709 C C . ALA A 1 85 ? -9.747 6.200 23.012 1.00 95.69 85 ALA A C 1
ATOM 711 O O . ALA A 1 85 ? -10.606 5.685 23.732 1.00 95.69 85 ALA A O 1
ATOM 712 N N . GLU A 1 86 ? -9.837 7.470 22.610 1.00 95.12 86 GLU A N 1
ATOM 713 C CA . GLU A 1 86 ? -10.935 8.353 22.991 1.00 95.12 86 GLU A CA 1
ATOM 714 C C . GLU A 1 86 ? -12.287 7.889 22.430 1.00 95.12 86 GLU A C 1
ATOM 716 O O . GLU A 1 86 ? -13.279 7.894 23.166 1.00 95.12 86 GLU A O 1
ATOM 721 N N . LEU A 1 87 ? -12.342 7.469 21.162 1.00 92.50 87 LEU A N 1
ATOM 722 C CA . LEU A 1 87 ? -13.580 7.034 20.504 1.00 92.50 87 LEU A CA 1
ATOM 723 C C . LEU A 1 87 ? -14.015 5.630 20.942 1.00 92.50 87 LEU A C 1
ATOM 725 O O . LEU A 1 87 ? -15.198 5.398 21.183 1.00 92.50 87 LEU A O 1
ATOM 729 N N . THR A 1 88 ? -13.071 4.704 21.115 1.00 90.06 88 THR A N 1
ATOM 730 C CA . THR A 1 88 ? -13.372 3.318 21.523 1.00 90.06 88 THR A CA 1
ATOM 731 C C . THR A 1 88 ? -13.471 3.128 23.035 1.00 90.06 88 THR A C 1
ATOM 733 O O . THR A 1 88 ? -13.851 2.047 23.486 1.00 90.06 88 THR A O 1
ATOM 736 N N . LYS A 1 89 ? -13.107 4.147 23.830 1.00 91.81 89 LYS A N 1
ATOM 737 C CA . LYS A 1 89 ? -13.004 4.073 25.300 1.00 91.81 89 LYS A CA 1
ATOM 738 C C . LYS A 1 89 ? -12.136 2.900 25.777 1.00 91.81 89 LYS A C 1
ATOM 740 O O . LYS A 1 89 ? -12.382 2.332 26.837 1.00 91.81 89 LYS A O 1
ATOM 745 N N . THR A 1 90 ? -11.128 2.544 24.984 1.00 89.94 90 THR A N 1
ATOM 746 C CA . THR A 1 90 ? -10.199 1.438 25.233 1.00 89.94 90 THR A CA 1
ATOM 747 C C . THR A 1 90 ? -8.771 1.964 25.158 1.00 89.94 90 THR A C 1
ATOM 749 O O . THR A 1 90 ? -8.489 2.881 24.395 1.00 89.94 90 THR A O 1
ATOM 752 N N . GLU A 1 91 ? -7.857 1.407 25.946 1.00 92.38 91 GLU A N 1
ATOM 753 C CA . GLU A 1 91 ? -6.444 1.769 25.852 1.00 92.38 91 GLU A CA 1
ATOM 754 C C . GLU A 1 91 ? -5.860 1.305 24.508 1.00 92.38 91 GLU A C 1
ATOM 756 O O . GLU A 1 91 ? -5.981 0.139 24.129 1.00 92.38 91 GLU A O 1
ATOM 761 N N . VAL A 1 92 ? -5.232 2.228 23.779 1.00 93.44 92 VAL A N 1
ATOM 762 C CA . VAL A 1 92 ? -4.584 1.956 22.493 1.00 93.44 92 VAL A CA 1
ATOM 763 C C . VAL A 1 92 ? -3.145 2.440 22.568 1.00 93.44 92 VAL A C 1
ATOM 765 O O . VAL A 1 92 ? -2.887 3.631 22.735 1.00 93.44 92 VAL A O 1
ATOM 768 N N . SER A 1 93 ? -2.202 1.515 22.406 1.00 93.00 93 SER A N 1
ATOM 769 C CA . SER A 1 93 ? -0.784 1.849 22.307 1.00 93.00 93 SER A CA 1
ATOM 770 C C . SER A 1 93 ? -0.430 2.274 20.875 1.00 93.00 93 SER A C 1
ATOM 772 O O . SER A 1 93 ? -0.808 1.583 19.925 1.00 93.00 93 SER A O 1
ATOM 774 N N . PRO A 1 94 ? 0.344 3.360 20.690 1.00 92.75 94 PRO A N 1
ATOM 775 C CA . PRO A 1 94 ? 0.830 3.767 19.372 1.00 92.75 94 PRO A CA 1
ATOM 776 C C . PRO A 1 94 ? 1.848 2.789 18.770 1.00 92.75 94 PRO A C 1
ATOM 778 O O . PRO A 1 94 ? 2.020 2.780 17.555 1.00 92.75 94 PRO A O 1
ATOM 781 N N . ALA A 1 95 ? 2.513 1.969 19.591 1.00 88.62 95 ALA A N 1
ATOM 782 C CA . ALA A 1 95 ? 3.475 0.970 19.118 1.00 88.62 95 ALA A CA 1
ATOM 783 C C . ALA A 1 95 ? 2.786 -0.315 18.624 1.00 88.62 95 ALA A C 1
ATOM 785 O O . ALA A 1 95 ? 3.269 -0.968 17.703 1.00 88.62 95 ALA A O 1
ATOM 786 N N . THR A 1 96 ? 1.632 -0.661 19.205 1.00 88.25 96 THR A N 1
ATOM 787 C CA . THR A 1 96 ? 0.901 -1.913 18.945 1.00 88.25 96 THR A CA 1
ATOM 788 C C . THR A 1 96 ? -0.537 -1.633 18.512 1.00 88.25 96 THR A C 1
ATOM 790 O O . THR A 1 96 ? -1.509 -2.040 19.150 1.00 88.25 96 THR A O 1
ATOM 793 N N . LEU A 1 97 ? -0.672 -0.906 17.400 1.00 88.88 97 LEU A N 1
ATOM 794 C CA . LEU A 1 97 ? -1.970 -0.517 16.851 1.00 88.88 97 LEU A CA 1
ATOM 795 C C . LEU A 1 97 ? -2.861 -1.747 16.566 1.00 88.88 97 LEU A C 1
ATOM 797 O O . LEU A 1 97 ? -2.377 -2.750 16.034 1.00 88.88 97 LEU A O 1
ATOM 801 N N . PRO A 1 98 ? -4.176 -1.685 16.858 1.00 86.75 98 PRO A N 1
ATOM 802 C CA . PRO A 1 98 ? -5.098 -2.823 16.767 1.00 86.75 98 PRO A CA 1
ATOM 803 C C . PRO A 1 98 ? -5.562 -3.111 15.328 1.00 86.75 98 PRO A C 1
ATOM 805 O O . PRO A 1 98 ? -6.698 -3.529 15.095 1.00 86.75 98 PRO A O 1
ATOM 808 N N . PHE A 1 99 ? -4.686 -2.875 14.355 1.00 83.12 99 PHE A N 1
ATOM 809 C CA . PHE A 1 99 ? -4.887 -3.145 12.941 1.00 83.12 99 PHE A CA 1
ATOM 810 C C . PHE A 1 99 ? -3.539 -3.424 12.275 1.00 83.12 99 PHE A C 1
ATOM 812 O O . PHE A 1 99 ? -2.507 -2.855 12.619 1.00 83.12 99 PHE A O 1
ATOM 819 N N . THR A 1 100 ? -3.545 -4.310 11.287 1.00 72.06 100 THR A N 1
ATOM 820 C CA . THR A 1 100 ? -2.346 -4.651 10.501 1.00 72.06 100 THR A CA 1
ATOM 821 C C . THR A 1 100 ? -2.477 -4.252 9.041 1.00 72.06 100 THR A C 1
ATOM 823 O O . THR A 1 100 ? -1.481 -4.212 8.323 1.00 72.06 100 THR A O 1
ATOM 826 N N . THR A 1 101 ? -3.704 -3.971 8.610 1.00 68.56 101 THR A N 1
ATOM 827 C CA . THR A 1 101 ? -4.059 -3.646 7.235 1.00 68.56 101 THR A CA 1
ATOM 828 C C . THR A 1 101 ? -4.616 -2.237 7.208 1.00 68.56 101 THR A C 1
ATOM 830 O O . THR A 1 101 ? -5.497 -1.898 8.000 1.00 68.56 101 THR A O 1
ATOM 833 N N . VAL A 1 102 ? -4.091 -1.440 6.290 1.00 77.50 102 VAL A N 1
ATOM 834 C CA . VAL A 1 102 ? -4.566 -0.093 5.999 1.00 77.50 102 VAL A CA 1
ATOM 835 C C . VAL A 1 102 ? -4.751 0.035 4.496 1.00 77.50 102 VAL A C 1
ATOM 837 O O . VAL A 1 102 ? -4.160 -0.722 3.725 1.00 77.50 102 VAL A O 1
ATOM 840 N N . ARG A 1 103 ? -5.552 1.005 4.079 1.00 75.81 103 ARG A N 1
ATOM 841 C CA . ARG A 1 103 ? -5.691 1.389 2.683 1.00 75.81 103 ARG A CA 1
ATOM 842 C C . ARG A 1 103 ? -5.570 2.893 2.562 1.00 75.81 103 ARG A C 1
ATOM 844 O O . ARG A 1 103 ? -6.275 3.625 3.246 1.00 75.81 103 ARG A O 1
ATOM 851 N N . LEU A 1 104 ? -4.702 3.338 1.672 1.00 74.12 104 LEU A N 1
ATOM 852 C CA . LEU A 1 104 ? -4.567 4.739 1.314 1.00 74.12 104 LEU A CA 1
ATOM 853 C C . LEU A 1 104 ? -5.485 5.047 0.121 1.00 74.12 104 LEU A C 1
ATOM 855 O O . LEU A 1 104 ? -5.600 4.221 -0.785 1.00 74.12 104 LEU A O 1
ATOM 859 N N . ALA A 1 105 ? -6.179 6.183 0.137 1.00 70.88 105 ALA A N 1
ATOM 860 C CA . ALA A 1 105 ? -6.831 6.705 -1.061 1.00 70.88 105 ALA A CA 1
ATOM 861 C C . ALA A 1 105 ? -5.782 7.179 -2.074 1.00 70.88 105 ALA A C 1
ATOM 863 O O . ALA A 1 105 ? -4.701 7.623 -1.692 1.00 70.88 105 ALA A O 1
ATOM 864 N N . ASP A 1 106 ? -6.097 7.071 -3.361 1.00 63.81 106 ASP A N 1
ATOM 865 C CA . ASP A 1 106 ? -5.194 7.538 -4.410 1.00 63.81 106 ASP A CA 1
ATOM 866 C C . ASP A 1 106 ? -5.172 9.071 -4.448 1.00 63.81 106 ASP A C 1
ATOM 868 O O . ASP A 1 106 ? -4.112 9.667 -4.292 1.00 63.81 106 ASP A O 1
ATOM 872 N N . ASP A 1 107 ? -6.345 9.703 -4.554 1.00 63.44 107 ASP A N 1
ATOM 873 C CA . ASP A 1 107 ? -6.489 11.150 -4.795 1.00 63.44 107 ASP A CA 1
ATOM 874 C C . ASP A 1 107 ? -6.740 12.011 -3.559 1.00 63.44 107 ASP A C 1
ATOM 876 O O . ASP A 1 107 ? -6.879 13.229 -3.663 1.00 63.44 107 ASP A O 1
ATOM 880 N N . GLU A 1 108 ? -6.824 11.399 -2.384 1.00 65.06 108 GLU A N 1
ATOM 881 C CA . GLU A 1 108 ? -7.186 12.098 -1.158 1.00 65.06 108 GLU A CA 1
ATOM 882 C C . GLU A 1 108 ? -6.237 11.714 -0.020 1.00 65.06 108 GLU A C 1
ATOM 884 O O . GLU A 1 108 ? -5.758 10.576 0.035 1.00 65.06 108 GLU A O 1
ATOM 889 N N . PRO A 1 109 ? -5.999 12.604 0.959 1.00 80.19 109 PRO A N 1
ATOM 890 C CA . PRO A 1 109 ? -5.149 12.318 2.111 1.00 80.19 109 PRO A CA 1
ATOM 891 C C . PRO A 1 109 ? -5.842 11.384 3.121 1.00 80.19 109 PRO A C 1
ATOM 893 O O . PRO A 1 109 ? -5.654 11.521 4.328 1.00 80.19 109 PRO A O 1
ATOM 896 N N . LEU A 1 110 ? -6.670 10.445 2.664 1.00 80.31 110 LEU A N 1
ATOM 897 C CA . LEU A 1 110 ? -7.473 9.570 3.508 1.00 80.31 110 LEU A CA 1
ATOM 898 C C . LEU A 1 110 ? -6.850 8.182 3.627 1.00 80.31 110 LEU A C 1
ATOM 900 O O . LEU A 1 110 ? -6.512 7.527 2.641 1.00 80.31 110 LEU A O 1
ATOM 904 N N . LEU A 1 111 ? -6.733 7.724 4.866 1.00 82.50 111 LEU A N 1
ATOM 905 C CA . LEU A 1 111 ? -6.299 6.390 5.238 1.00 82.50 111 LEU A CA 1
ATOM 906 C C . LEU A 1 111 ? -7.460 5.655 5.900 1.00 82.50 111 LEU A C 1
ATOM 908 O O . LEU A 1 111 ? -8.108 6.186 6.795 1.00 82.50 111 LEU A O 1
ATOM 912 N N . PHE A 1 112 ? -7.677 4.409 5.511 1.00 78.31 112 PHE A N 1
ATOM 913 C CA . PHE A 1 112 ? -8.779 3.596 5.997 1.00 78.31 112 PHE A CA 1
ATOM 914 C C . PHE A 1 112 ? -8.270 2.321 6.637 1.00 78.31 112 PHE A C 1
ATOM 916 O O . PHE A 1 112 ? -7.346 1.686 6.127 1.00 78.31 112 PHE A O 1
ATOM 923 N N . PHE A 1 113 ? -8.875 1.937 7.753 1.00 78.94 113 PHE A N 1
ATOM 924 C CA . PHE A 1 113 ? -8.515 0.722 8.472 1.00 78.94 113 PHE A CA 1
ATOM 925 C C . PHE A 1 113 ? -9.688 0.217 9.308 1.00 78.94 113 PHE A C 1
ATOM 927 O O . PHE A 1 113 ? -10.698 0.897 9.486 1.00 78.94 113 PHE A O 1
ATOM 934 N N . SER A 1 114 ? -9.562 -1.012 9.800 1.00 79.75 114 SER A N 1
ATOM 935 C CA . SER A 1 114 ? -10.568 -1.634 10.660 1.00 79.75 114 SER A CA 1
ATOM 936 C C . SER A 1 114 ? -9.936 -2.180 11.926 1.00 79.75 114 SER A C 1
ATOM 938 O O . SER A 1 114 ? -8.818 -2.690 11.893 1.00 79.75 114 SER A O 1
ATOM 940 N N . THR A 1 115 ? -10.676 -2.111 13.026 1.00 79.62 115 THR A N 1
ATOM 941 C CA . THR A 1 115 ? -10.273 -2.636 14.336 1.00 79.62 115 THR A CA 1
ATOM 942 C C . THR A 1 115 ? -11.337 -3.582 14.864 1.00 79.62 115 THR A C 1
ATOM 944 O O . THR A 1 115 ? -12.509 -3.424 14.537 1.00 79.62 115 THR A O 1
ATOM 947 N N . GLY A 1 116 ? -10.963 -4.517 15.735 1.00 73.62 116 GLY A N 1
ATOM 948 C CA . GLY A 1 116 ? -11.899 -5.531 16.226 1.00 73.62 116 GLY A CA 1
ATOM 949 C C . GLY A 1 116 ? -12.132 -6.649 15.205 1.00 73.62 116 GLY A C 1
ATOM 950 O O . GLY A 1 116 ? -11.438 -6.741 14.191 1.00 73.62 116 GLY A O 1
ATOM 951 N N . LYS A 1 117 ? -13.057 -7.560 15.513 1.00 68.62 117 LYS A N 1
ATOM 952 C CA . LYS A 1 117 ? -13.379 -8.738 14.692 1.00 68.62 117 LYS A CA 1
ATOM 953 C C . LYS A 1 117 ? -14.867 -9.067 14.811 1.00 68.62 117 LYS A C 1
ATOM 955 O O . LYS A 1 117 ? -15.446 -8.849 15.875 1.00 68.62 117 LYS A O 1
ATOM 960 N N . GLY A 1 118 ? -15.439 -9.660 13.762 1.00 63.53 118 GLY A N 1
ATOM 961 C CA . GLY A 1 118 ? -16.848 -10.067 13.742 1.00 63.53 118 GLY A CA 1
ATOM 962 C C . GLY A 1 118 ? -17.776 -8.876 13.979 1.00 63.53 118 GLY A C 1
ATOM 963 O O . GLY A 1 118 ? -17.505 -7.785 13.491 1.00 63.53 118 GLY A O 1
ATOM 964 N N . ASP A 1 119 ? -18.810 -9.063 14.793 1.00 62.97 119 ASP A N 1
ATOM 965 C CA . ASP A 1 119 ? -19.823 -8.031 15.073 1.00 62.97 119 ASP A CA 1
ATOM 966 C C . ASP A 1 119 ? -19.277 -6.806 15.833 1.00 62.97 119 ASP A C 1
ATOM 968 O O . ASP A 1 119 ? -19.923 -5.764 15.884 1.00 62.97 119 ASP A O 1
ATOM 972 N N . ALA A 1 120 ? -18.084 -6.913 16.430 1.00 72.75 120 ALA A N 1
ATOM 973 C CA . ALA A 1 120 ? -17.400 -5.805 17.099 1.00 72.75 120 ALA A CA 1
ATOM 974 C C . ALA A 1 120 ? -16.412 -5.067 16.177 1.00 72.75 120 ALA A C 1
ATOM 976 O O . ALA A 1 120 ? -15.628 -4.238 16.651 1.00 72.75 120 ALA A O 1
ATOM 977 N N . GLN A 1 121 ? -16.382 -5.409 14.885 1.00 74.56 121 GLN A N 1
ATOM 978 C CA . GLN A 1 121 ? -15.532 -4.733 13.919 1.00 74.56 121 GLN A CA 1
ATOM 979 C C . GLN A 1 121 ? -16.015 -3.297 13.710 1.00 74.56 121 GLN A C 1
ATOM 981 O O . GLN A 1 121 ? -17.195 -3.038 13.499 1.00 74.56 121 GLN A O 1
ATOM 986 N N . ARG A 1 122 ? -15.070 -2.365 13.781 1.00 76.25 122 ARG A N 1
ATOM 987 C CA . ARG A 1 122 ? -15.285 -0.938 13.547 1.00 76.25 122 ARG A CA 1
ATOM 988 C C . ARG A 1 122 ? -14.382 -0.467 12.436 1.00 76.25 122 ARG A C 1
ATOM 990 O O . ARG A 1 122 ? -13.289 -1.012 12.237 1.00 76.25 122 ARG A O 1
ATOM 997 N N . HIS A 1 123 ? -14.835 0.566 11.754 1.00 78.56 123 HIS A N 1
ATOM 998 C CA . HIS A 1 123 ? -14.199 1.081 10.564 1.00 78.56 123 HIS A CA 1
ATOM 999 C C . HIS A 1 123 ? -13.851 2.540 10.742 1.00 78.56 123 HIS A C 1
ATOM 1001 O O . HIS A 1 123 ? -14.601 3.302 11.346 1.00 78.56 123 HIS A O 1
ATOM 1007 N N . TRP A 1 124 ? -12.695 2.916 10.216 1.00 81.38 124 TRP A N 1
ATOM 1008 C CA . TRP A 1 124 ? -12.111 4.207 10.508 1.00 81.38 124 TRP A CA 1
ATOM 1009 C C . TRP A 1 124 ? -11.582 4.861 9.247 1.00 81.38 124 TRP A C 1
ATOM 1011 O O . TRP A 1 124 ? -10.965 4.208 8.403 1.00 81.38 124 TRP A O 1
ATOM 1021 N N . GLU A 1 125 ? -11.790 6.166 9.177 1.00 85.25 125 GLU A N 1
ATOM 1022 C CA . GLU A 1 125 ? -11.152 7.079 8.245 1.00 85.25 125 GLU A CA 1
ATOM 1023 C C . GLU A 1 125 ? -10.231 8.004 9.032 1.00 85.25 125 GLU A C 1
ATOM 1025 O O . GLU A 1 125 ? -10.641 8.647 10.000 1.00 85.25 125 GLU A O 1
ATOM 1030 N N . TRP A 1 126 ? -8.982 8.080 8.602 1.00 86.75 126 TRP A N 1
ATOM 1031 C CA . TRP A 1 126 ? -7.988 9.006 9.106 1.00 86.75 126 TRP A CA 1
ATOM 1032 C C . TRP A 1 126 ? -7.585 9.966 7.996 1.00 86.75 126 TRP A C 1
ATOM 1034 O O . TRP A 1 126 ? -7.005 9.555 6.990 1.00 86.75 126 TRP A O 1
ATOM 1044 N N . ASN A 1 127 ? -7.842 11.255 8.195 1.00 89.50 127 ASN A N 1
ATOM 1045 C CA . ASN A 1 127 ? -7.312 12.287 7.316 1.00 89.50 127 ASN A CA 1
ATOM 1046 C C . ASN A 1 127 ? -5.875 12.635 7.741 1.00 89.50 127 ASN A C 1
ATOM 1048 O O . ASN A 1 127 ? -5.644 13.134 8.845 1.00 89.50 127 ASN A O 1
ATOM 1052 N N . ARG A 1 128 ? -4.916 12.367 6.853 1.00 90.56 128 ARG A N 1
ATOM 1053 C CA . ARG A 1 128 ? -3.470 12.533 7.053 1.00 90.56 128 ARG A CA 1
ATOM 1054 C C . ARG A 1 128 ? -3.024 13.989 7.135 1.00 90.56 128 ARG A C 1
ATOM 1056 O O . ARG A 1 128 ? -1.979 14.233 7.716 1.00 90.56 128 ARG A O 1
ATOM 1063 N N . GLU A 1 129 ? -3.802 14.933 6.613 1.00 89.19 129 GLU A N 1
ATOM 1064 C CA . GLU A 1 129 ? -3.487 16.367 6.655 1.00 89.19 129 GLU A CA 1
ATOM 1065 C C . GLU A 1 129 ? -4.128 17.058 7.856 1.00 89.19 129 GLU A C 1
ATOM 1067 O O . GLU A 1 129 ? -3.468 17.772 8.608 1.00 89.19 129 GLU A O 1
ATOM 1072 N N . SER A 1 130 ? -5.420 16.818 8.091 1.00 91.19 130 SER A N 1
ATOM 1073 C CA . SER A 1 130 ? -6.122 17.420 9.226 1.00 91.19 130 SER A CA 1
ATOM 1074 C C . SER A 1 130 ? -5.878 16.677 10.540 1.00 91.19 130 SER A C 1
ATOM 1076 O O . SER A 1 130 ? -6.267 17.171 11.597 1.00 91.19 130 SER A O 1
ATOM 1078 N N . HIS A 1 131 ? -5.294 15.476 10.478 1.00 94.19 131 HIS A N 1
ATOM 1079 C CA . HIS A 1 131 ? -5.039 14.574 11.602 1.00 94.19 131 HIS A CA 1
ATOM 1080 C C . HIS A 1 131 ? -6.323 14.271 12.386 1.00 94.19 131 HIS A C 1
ATOM 1082 O O . HIS A 1 131 ? -6.342 14.341 13.616 1.00 94.19 131 HIS A O 1
ATOM 1088 N N . LYS A 1 132 ? -7.419 13.998 11.671 1.00 91.38 132 LYS A N 1
ATOM 1089 C CA . LYS A 1 132 ? -8.732 13.716 12.267 1.00 91.38 132 LYS A CA 1
ATOM 1090 C C . LYS A 1 132 ? -9.141 12.283 11.981 1.00 91.38 132 LYS A C 1
ATOM 1092 O O . LYS A 1 132 ? -9.087 11.850 10.831 1.00 91.38 132 LYS A O 1
ATOM 1097 N N . LEU A 1 133 ? -9.567 11.594 13.034 1.00 91.25 133 LEU A N 1
ATOM 1098 C CA . LEU A 1 133 ? -10.145 10.262 12.983 1.00 91.25 133 LEU A CA 1
ATOM 1099 C C . LEU A 1 133 ? -11.673 10.357 12.983 1.00 91.25 133 LEU A C 1
ATOM 1101 O O . LEU A 1 133 ? -12.257 11.098 13.776 1.00 91.25 133 LEU A O 1
ATOM 1105 N N . ARG A 1 134 ? -12.318 9.577 12.121 1.00 83.19 134 ARG A N 1
ATOM 1106 C CA . ARG A 1 134 ? -13.773 9.443 12.053 1.00 83.19 134 ARG A CA 1
ATOM 1107 C C . ARG A 1 134 ? -14.150 7.967 12.013 1.00 83.19 134 ARG A C 1
ATOM 1109 O O . ARG A 1 134 ? -13.566 7.204 11.246 1.00 83.19 134 ARG A O 1
ATOM 1116 N N . GLU A 1 135 ? -15.116 7.580 12.842 1.00 81.31 135 GLU A N 1
ATOM 1117 C CA . GLU A 1 135 ? -15.757 6.268 12.733 1.00 81.31 135 GLU A CA 1
ATOM 1118 C C . GLU A 1 135 ? -16.673 6.267 11.511 1.00 81.31 135 GLU A C 1
ATOM 1120 O O . GLU A 1 135 ? -17.389 7.235 11.248 1.00 81.31 135 GLU A O 1
ATOM 1125 N N . LEU A 1 136 ? -16.614 5.186 10.753 1.00 64.88 136 LEU A N 1
ATOM 1126 C CA . LEU A 1 136 ? -17.455 4.957 9.599 1.00 64.88 136 LEU A CA 1
ATOM 1127 C C . LEU A 1 136 ? -18.436 3.835 9.931 1.00 64.88 136 LEU A C 1
ATOM 1129 O O . LEU A 1 136 ? -18.044 2.809 10.485 1.00 64.88 136 LEU A O 1
ATOM 1133 N N . ASP A 1 137 ? -19.690 3.996 9.512 1.00 51.28 137 ASP A N 1
ATOM 1134 C CA . ASP A 1 137 ? -20.720 2.959 9.671 1.00 51.28 137 ASP A CA 1
ATOM 1135 C C . ASP A 1 137 ? -20.412 1.693 8.846 1.00 51.28 137 ASP A C 1
ATOM 1137 O O . ASP A 1 137 ? -20.970 0.632 9.099 1.00 51.28 137 ASP A O 1
ATOM 1141 N N . ASN A 1 138 ? -19.493 1.798 7.881 1.00 48.62 138 ASN A N 1
ATOM 1142 C CA . ASN A 1 138 ? -19.001 0.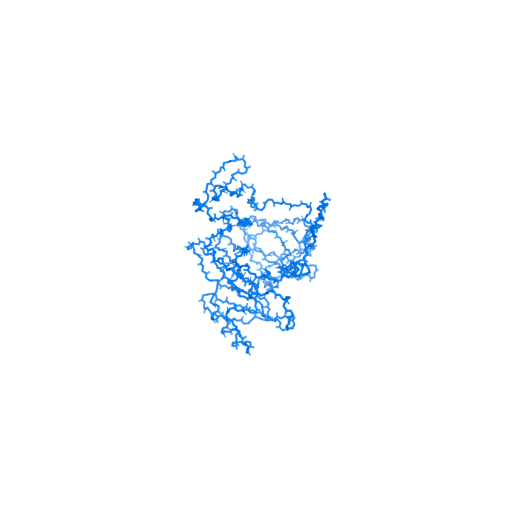732 7.009 1.00 48.62 138 ASN A CA 1
ATOM 1143 C C . ASN A 1 138 ? -17.475 0.851 6.834 1.00 48.62 138 ASN A C 1
ATOM 1145 O O . ASN A 1 138 ? -16.943 1.936 7.068 1.00 48.62 138 ASN A O 1
ATOM 1149 N N . PRO A 1 139 ? -16.754 -0.197 6.372 1.00 37.88 139 PRO A N 1
ATOM 1150 C CA . PRO A 1 139 ? -15.339 -0.136 5.980 1.00 37.88 139 PRO A CA 1
ATOM 1151 C C . PRO A 1 139 ? -15.195 0.752 4.752 1.00 37.88 139 PRO A C 1
ATOM 1153 O O . PRO A 1 139 ? -14.985 0.297 3.633 1.00 37.88 139 PRO A O 1
ATOM 1156 N N . GLY A 1 140 ? -15.377 2.050 4.934 1.00 34.28 140 GLY A N 1
ATOM 1157 C CA . GLY A 1 140 ? -15.433 3.009 3.856 1.00 34.28 140 GLY A CA 1
ATOM 1158 C C . GLY A 1 140 ? -14.039 3.405 3.454 1.00 34.28 140 GLY A C 1
ATOM 1159 O O . GLY A 1 140 ? -13.741 4.578 3.451 1.00 34.28 140 GLY A O 1
ATOM 1160 N N . GLY A 1 141 ? -13.213 2.437 3.077 1.00 32.50 141 GLY A N 1
ATOM 1161 C CA . GLY A 1 141 ? -12.147 2.702 2.153 1.00 32.50 141 GLY A CA 1
ATOM 1162 C C . GLY A 1 141 ? -11.930 1.530 1.216 1.00 32.50 141 GLY A C 1
ATOM 1163 O O . GLY A 1 141 ? -11.290 0.571 1.621 1.00 32.50 141 GLY A O 1
ATOM 1164 N N . SER A 1 142 ? -12.381 1.682 -0.030 1.00 36.56 142 SER A N 1
ATOM 1165 C CA . SER A 1 142 ? -12.063 0.926 -1.257 1.00 36.56 142 SER A CA 1
ATOM 1166 C C . SER A 1 142 ? -11.263 -0.373 -1.090 1.00 36.56 142 SER A C 1
ATOM 1168 O O . SER A 1 142 ? -10.124 -0.508 -1.525 1.00 36.56 142 SER A O 1
ATOM 1170 N N . GLY A 1 143 ? -11.903 -1.351 -0.475 1.00 34.22 143 GLY A N 1
ATOM 1171 C CA . GLY A 1 143 ? -11.488 -2.742 -0.428 1.00 34.22 143 GLY A CA 1
ATOM 1172 C C . GLY A 1 143 ? -12.664 -3.530 0.120 1.00 34.22 143 GLY A C 1
ATOM 1173 O O . GLY A 1 143 ? -12.579 -4.015 1.240 1.00 34.22 143 GLY A O 1
ATOM 1174 N N . ASP A 1 144 ? -13.769 -3.539 -0.640 1.00 32.47 144 ASP A N 1
ATOM 1175 C CA . ASP A 1 144 ? -15.070 -4.151 -0.310 1.00 32.47 144 ASP A CA 1
ATOM 1176 C C . ASP A 1 144 ? -15.760 -3.500 0.919 1.00 32.47 144 ASP A C 1
ATOM 1178 O O . ASP A 1 144 ? -15.646 -3.951 2.049 1.00 32.47 144 ASP A O 1
ATOM 1182 N N . SER A 1 145 ? -16.487 -2.384 0.836 1.00 32.22 145 SER A N 1
ATOM 1183 C CA . SER A 1 145 ? -17.639 -2.120 -0.029 1.00 32.22 145 SER A CA 1
ATOM 1184 C C . SER A 1 145 ? -17.808 -0.604 -0.171 1.00 32.22 145 SER A C 1
ATOM 1186 O O . SER A 1 145 ? -18.094 0.096 0.802 1.00 32.22 145 SER A O 1
ATOM 1188 N N . GLN A 1 146 ? -17.670 -0.082 -1.388 1.00 35.91 146 GLN A N 1
ATOM 1189 C CA . GLN A 1 146 ? -18.349 1.161 -1.735 1.00 35.91 146 GLN A CA 1
ATOM 1190 C C . GLN A 1 146 ? -19.848 0.906 -1.542 1.00 35.91 146 GLN A C 1
ATOM 1192 O O . GLN A 1 146 ? -20.379 -0.053 -2.101 1.00 35.91 146 GLN A O 1
ATOM 1197 N N . GLN A 1 147 ? -20.574 1.785 -0.856 1.00 37.75 147 GLN A N 1
ATOM 1198 C CA . GLN A 1 147 ? -21.891 2.057 -1.412 1.00 37.75 147 GLN A CA 1
ATOM 1199 C C . GLN A 1 147 ? -21.599 2.891 -2.655 1.00 37.75 147 GLN A C 1
ATOM 1201 O O . GLN A 1 147 ? -21.287 4.076 -2.554 1.00 37.75 147 GLN A O 1
ATOM 1206 N N . ILE A 1 148 ? -21.558 2.240 -3.818 1.00 50.25 148 ILE A N 1
ATOM 1207 C CA . ILE A 1 148 ? -21.460 2.947 -5.091 1.00 50.25 148 ILE A CA 1
ATOM 1208 C C . ILE A 1 148 ? -22.661 3.877 -5.144 1.00 50.25 148 ILE A C 1
ATOM 1210 O O . ILE A 1 148 ? -23.800 3.427 -5.275 1.00 50.25 148 ILE A O 1
ATOM 1214 N N . VAL A 1 149 ? -22.403 5.175 -4.998 1.00 51.38 149 VAL A N 1
ATOM 1215 C CA . VAL A 1 149 ? -23.433 6.195 -5.141 1.00 51.38 149 VAL A CA 1
ATOM 1216 C C . VAL A 1 149 ? -23.765 6.269 -6.622 1.00 51.38 149 VAL A C 1
ATOM 1218 O O . VAL A 1 149 ? -23.018 6.843 -7.417 1.00 51.38 149 VAL A O 1
ATOM 1221 N N . LEU A 1 150 ? -24.876 5.634 -6.994 1.00 65.94 150 LEU A N 1
ATOM 1222 C CA . LEU A 1 150 ? -25.408 5.718 -8.345 1.00 65.94 150 LEU A CA 1
ATOM 1223 C C . LEU A 1 150 ? -25.818 7.164 -8.595 1.00 65.94 150 LEU A C 1
ATOM 1225 O O . LEU A 1 150 ? -26.631 7.733 -7.867 1.00 65.94 150 LEU A O 1
ATOM 1229 N N . ARG A 1 151 ? -25.222 7.755 -9.623 1.00 68.19 151 ARG A N 1
ATOM 1230 C CA . ARG A 1 151 ? -25.567 9.084 -10.109 1.00 68.19 151 ARG A CA 1
ATOM 1231 C C . ARG A 1 151 ? -25.856 8.999 -11.607 1.00 68.19 151 ARG A C 1
ATOM 1233 O O . ARG A 1 151 ? -25.312 8.107 -12.259 1.00 68.19 151 ARG A O 1
ATOM 1240 N N . PRO A 1 152 ? -26.697 9.884 -12.153 1.00 62.91 152 PRO A N 1
ATOM 1241 C CA . PRO A 1 152 ? -27.017 9.857 -13.571 1.00 62.91 152 PRO A CA 1
ATOM 1242 C C . PRO A 1 152 ? -25.805 10.123 -14.458 1.00 62.91 152 PRO A C 1
ATOM 1244 O O . PRO A 1 152 ? -24.901 10.875 -14.078 1.00 62.91 152 PRO A O 1
ATOM 1247 N N . SER A 1 153 ? -25.808 9.539 -15.658 1.00 76.31 153 SER A N 1
ATOM 1248 C CA . SER A 1 153 ? -24.868 9.965 -16.696 1.00 76.31 153 SER A CA 1
ATOM 1249 C C . SER A 1 153 ? -25.176 11.410 -17.112 1.00 76.31 153 SER A C 1
ATOM 1251 O O . SER A 1 153 ? -26.347 11.786 -17.189 1.00 76.31 153 SER A O 1
ATOM 1253 N N . PRO A 1 154 ? -24.164 12.233 -17.422 1.00 64.81 154 PRO A N 1
ATOM 1254 C CA . PRO A 1 154 ? -24.384 13.520 -18.064 1.00 64.81 154 PRO A CA 1
ATOM 1255 C C . PRO A 1 154 ? -24.900 13.313 -19.495 1.00 64.81 154 PRO A C 1
ATOM 1257 O O . PRO A 1 154 ? -24.477 12.393 -20.193 1.00 64.81 154 PRO A O 1
ATOM 1260 N N . SER A 1 155 ? -25.807 14.182 -19.943 1.00 66.06 155 SER A N 1
ATOM 1261 C CA . SER A 1 155 ? -26.270 14.196 -21.332 1.00 66.06 155 SER A CA 1
ATOM 1262 C C . SER A 1 155 ? -25.242 14.865 -22.248 1.00 66.06 155 SER A C 1
ATOM 1264 O O . SER A 1 155 ? -24.828 15.995 -21.980 1.00 66.06 155 SER A O 1
ATOM 1266 N N . GLY A 1 156 ? -24.899 14.216 -23.360 1.00 65.69 156 GLY A N 1
ATOM 1267 C CA . GLY A 1 156 ? -23.926 14.716 -24.338 1.00 65.69 156 GLY A CA 1
ATOM 1268 C C . GLY A 1 156 ? -22.532 14.104 -24.163 1.00 65.69 156 GLY A C 1
ATOM 1269 O O . GLY A 1 156 ? -22.340 13.206 -23.354 1.00 65.69 156 GLY A O 1
ATOM 1270 N N . GLY A 1 157 ? -21.564 14.571 -24.954 1.00 71.19 157 GLY A N 1
ATOM 1271 C CA . GLY A 1 157 ? -20.196 14.038 -24.979 1.00 71.19 157 GLY A CA 1
ATOM 1272 C C . GLY A 1 157 ? -19.795 13.505 -26.355 1.00 71.19 157 GLY A C 1
ATOM 1273 O O . GLY A 1 157 ? -20.642 13.179 -27.186 1.00 71.19 157 GLY A O 1
ATOM 1274 N N . ALA A 1 158 ? -18.488 13.454 -26.621 1.00 71.88 158 ALA A N 1
ATOM 1275 C CA . ALA A 1 158 ? -17.968 12.855 -27.849 1.00 71.88 158 ALA A CA 1
ATOM 1276 C C . ALA A 1 158 ? -18.178 11.331 -27.836 1.00 71.88 158 ALA A C 1
ATOM 1278 O O . ALA A 1 158 ? -18.226 10.722 -26.767 1.00 71.88 158 ALA A O 1
ATOM 1279 N N . ALA A 1 159 ? -18.305 10.714 -29.012 1.00 81.25 159 ALA A N 1
ATOM 1280 C CA . ALA A 1 159 ? -18.355 9.258 -29.114 1.00 81.25 159 ALA A CA 1
ATOM 1281 C C . ALA A 1 159 ? -17.003 8.656 -28.692 1.00 81.25 159 ALA A C 1
ATOM 1283 O O . ALA A 1 159 ? -15.954 9.123 -29.128 1.00 81.25 159 ALA A O 1
ATOM 1284 N N . THR A 1 160 ? -17.044 7.626 -27.853 1.00 75.62 160 THR A N 1
ATOM 1285 C CA . THR A 1 160 ? -15.890 6.886 -27.326 1.00 75.62 160 THR A CA 1
ATOM 1286 C C . THR A 1 160 ? -16.254 5.401 -27.175 1.00 75.62 160 THR A C 1
ATOM 1288 O O . THR A 1 160 ? -17.357 4.978 -27.536 1.00 75.62 160 THR A O 1
ATOM 1291 N N . LYS A 1 161 ? -15.343 4.583 -26.652 1.00 85.94 161 LYS A N 1
ATOM 1292 C CA . LYS A 1 161 ? -15.529 3.144 -26.443 1.00 85.94 161 LYS A CA 1
ATOM 1293 C C . LYS A 1 161 ? -15.119 2.754 -25.022 1.00 85.94 161 LYS A C 1
ATOM 1295 O O . LYS A 1 161 ? -14.226 3.363 -24.440 1.00 85.94 161 LYS A O 1
ATOM 1300 N N . ILE A 1 162 ? -15.772 1.734 -24.475 1.00 77.12 162 ILE A N 1
ATOM 1301 C CA . ILE A 1 162 ? -15.352 1.061 -23.242 1.00 77.12 162 ILE A CA 1
ATOM 1302 C C . ILE A 1 162 ? -15.000 -0.399 -23.522 1.00 77.12 162 ILE A C 1
ATOM 1304 O O . ILE A 1 162 ? -15.626 -1.043 -24.368 1.00 77.12 162 ILE A O 1
ATOM 1308 N N . GLU A 1 163 ? -14.026 -0.916 -22.781 1.00 81.50 163 GLU A N 1
ATOM 1309 C CA . GLU A 1 163 ? -13.581 -2.306 -22.810 1.00 81.50 163 GLU A CA 1
ATOM 1310 C C . GLU A 1 163 ? -13.417 -2.801 -21.368 1.00 81.50 163 GLU A C 1
ATOM 1312 O O . GLU A 1 163 ? -12.540 -2.361 -20.628 1.00 81.50 163 GLU A O 1
ATOM 1317 N N . LEU A 1 164 ? -14.289 -3.704 -20.933 1.00 76.00 164 LEU A N 1
ATOM 1318 C CA . LEU A 1 164 ? -14.336 -4.210 -19.564 1.00 76.00 164 LEU A CA 1
ATOM 1319 C C . LEU A 1 164 ? -13.925 -5.680 -19.565 1.00 76.00 164 LEU A C 1
ATOM 1321 O O . LEU A 1 164 ? -14.615 -6.514 -20.142 1.00 76.00 164 LEU A O 1
ATOM 1325 N N . THR A 1 165 ? -12.820 -6.021 -18.913 1.00 75.38 165 THR A N 1
ATOM 1326 C CA . THR A 1 165 ? -12.310 -7.394 -18.822 1.00 75.38 165 THR A CA 1
ATOM 1327 C C . THR A 1 165 ? -12.589 -7.970 -17.444 1.00 75.38 165 THR A C 1
ATOM 1329 O O . THR A 1 165 ? -12.214 -7.392 -16.425 1.00 75.38 165 THR A O 1
ATOM 1332 N N . ASN A 1 166 ? -13.229 -9.134 -17.387 1.00 76.25 166 ASN A N 1
ATOM 1333 C CA . ASN A 1 166 ? -13.519 -9.791 -16.121 1.00 76.25 166 ASN A CA 1
ATOM 1334 C C . ASN A 1 166 ? -12.326 -10.642 -15.656 1.00 76.25 166 ASN A C 1
ATOM 1336 O O . ASN A 1 166 ? -12.184 -11.800 -16.038 1.00 76.25 166 ASN A O 1
ATOM 1340 N N . GLY A 1 167 ? -11.487 -10.087 -14.786 1.00 64.38 167 GLY A N 1
ATOM 1341 C CA . GLY A 1 167 ? -10.409 -10.796 -14.088 1.00 64.38 167 GLY A CA 1
ATOM 1342 C C . GLY A 1 167 ? -10.848 -11.517 -12.802 1.00 64.38 167 GLY A C 1
ATOM 1343 O O . GLY A 1 167 ? -10.007 -12.060 -12.081 1.00 64.38 167 GLY A O 1
ATOM 1344 N N . THR A 1 168 ? -12.144 -11.527 -12.476 1.00 66.19 168 THR A N 1
ATOM 1345 C CA . THR A 1 168 ? -12.690 -12.239 -11.312 1.00 66.19 168 THR A CA 1
ATOM 1346 C C . THR A 1 168 ? -12.982 -13.707 -11.641 1.00 66.19 168 THR A C 1
ATOM 1348 O O . THR A 1 168 ? -12.887 -14.149 -12.781 1.00 66.19 168 THR A O 1
ATOM 1351 N N . ASN A 1 169 ? -13.356 -14.492 -10.629 1.00 66.62 169 ASN A N 1
ATOM 1352 C CA . ASN A 1 169 ? -13.813 -15.876 -10.807 1.00 66.62 169 ASN A CA 1
ATOM 1353 C C . ASN A 1 169 ? -15.346 -16.020 -10.854 1.00 66.62 169 ASN A C 1
ATOM 1355 O O . ASN A 1 169 ? -15.845 -17.143 -10.783 1.00 66.62 169 ASN A O 1
ATOM 1359 N N . ARG A 1 170 ? -16.082 -14.909 -10.936 1.00 67.00 170 ARG A N 1
ATOM 1360 C CA . ARG A 1 170 ? -17.548 -14.863 -10.955 1.00 67.00 170 ARG A CA 1
ATOM 1361 C C . ARG A 1 170 ? -18.037 -14.148 -12.211 1.00 67.00 170 ARG A C 1
ATOM 1363 O O . ARG A 1 170 ? -17.288 -13.389 -12.818 1.00 67.00 170 ARG A O 1
ATOM 1370 N N . THR A 1 171 ? -19.269 -14.409 -12.634 1.00 80.12 171 THR A N 1
ATOM 1371 C CA . THR A 1 171 ? -19.872 -13.651 -13.739 1.00 80.12 171 THR A CA 1
ATOM 1372 C C . THR A 1 171 ? -20.167 -12.233 -13.258 1.00 80.12 171 THR A C 1
ATOM 1374 O O . THR A 1 171 ? -20.599 -12.034 -12.124 1.00 80.12 171 THR A O 1
ATOM 1377 N N . LEU A 1 172 ? -19.886 -11.246 -14.105 1.00 85.06 172 LEU A N 1
ATOM 1378 C CA . LEU A 1 172 ? -20.164 -9.840 -13.827 1.00 85.06 172 LEU A CA 1
ATOM 1379 C C . LEU A 1 172 ? -21.321 -9.361 -14.692 1.00 85.06 172 LEU A C 1
ATOM 1381 O O . LEU A 1 172 ? -21.415 -9.737 -15.860 1.00 85.06 172 LEU A O 1
ATOM 1385 N N . GLN A 1 173 ? -22.174 -8.509 -14.137 1.00 91.38 173 GLN A N 1
ATOM 1386 C CA . GLN A 1 173 ? -23.283 -7.864 -14.832 1.00 91.38 173 GLN A CA 1
ATOM 1387 C C . GLN A 1 173 ? -22.904 -6.422 -15.178 1.00 91.38 173 GLN A C 1
ATOM 1389 O O . GLN A 1 173 ? -22.342 -5.717 -14.341 1.00 91.38 173 GLN A O 1
ATOM 1394 N N . VAL A 1 174 ? -23.211 -5.987 -16.402 1.00 94.38 174 VAL A N 1
ATOM 1395 C CA . VAL A 1 174 ? -22.851 -4.657 -16.913 1.00 94.38 174 VAL A CA 1
ATOM 1396 C C . VAL A 1 174 ? -24.104 -3.826 -17.149 1.00 94.38 174 VAL A C 1
ATOM 1398 O O . VAL A 1 174 ? -25.001 -4.222 -17.906 1.00 94.38 174 VAL A O 1
ATOM 1401 N N . TYR A 1 175 ? -24.129 -2.647 -16.534 1.00 94.38 175 TYR A N 1
ATOM 1402 C CA . TYR A 1 175 ? -25.201 -1.670 -16.647 1.00 94.38 175 TYR A CA 1
ATOM 1403 C C . TYR A 1 175 ? -24.654 -0.310 -17.076 1.00 94.38 175 TYR A C 1
ATOM 1405 O O . TYR A 1 175 ? -23.579 0.100 -16.649 1.00 94.38 175 TYR A O 1
ATOM 1413 N N . TRP A 1 176 ? -25.431 0.421 -17.862 1.00 92.19 176 TRP A N 1
ATOM 1414 C CA . TRP A 1 176 ? -25.262 1.858 -18.048 1.00 92.19 176 TRP A CA 1
ATOM 1415 C C . TRP A 1 176 ? -26.261 2.595 -17.151 1.00 92.19 176 TRP A C 1
ATOM 1417 O O . TRP A 1 176 ? -27.405 2.158 -17.032 1.00 92.19 176 TRP A O 1
ATOM 1427 N N . LEU A 1 177 ? -25.857 3.693 -16.513 1.00 88.06 177 LEU A N 1
ATOM 1428 C CA . LEU A 1 177 ? -26.788 4.567 -15.792 1.00 88.06 177 LEU A CA 1
ATOM 1429 C C . LEU A 1 177 ? -27.325 5.622 -16.759 1.00 88.06 177 LEU A C 1
ATOM 1431 O O . LEU A 1 177 ? -26.539 6.415 -17.275 1.00 88.06 177 LEU A O 1
ATOM 1435 N N . ASN A 1 178 ? -28.635 5.648 -17.014 1.00 83.44 178 ASN A N 1
ATOM 1436 C CA . ASN A 1 178 ? -29.234 6.637 -17.918 1.00 83.44 178 ASN A CA 1
ATOM 1437 C C . ASN A 1 178 ? -29.184 8.069 -17.333 1.00 83.44 178 ASN A C 1
ATOM 1439 O O . ASN A 1 178 ? -28.612 8.312 -16.264 1.00 83.44 178 ASN A O 1
ATOM 1443 N N . PHE A 1 179 ? -29.750 9.041 -18.052 1.00 71.56 179 PHE A N 1
ATOM 1444 C CA . PHE A 1 179 ? -29.737 10.456 -17.652 1.00 71.56 179 PHE A CA 1
ATOM 1445 C C . PHE A 1 179 ? -30.603 10.742 -16.413 1.00 71.56 179 PHE A C 1
ATOM 1447 O O . PHE A 1 179 ? -30.475 11.796 -15.792 1.00 71.56 179 PHE A O 1
ATOM 1454 N N . GLU A 1 180 ? -31.430 9.778 -16.018 1.00 72.94 180 GLU A N 1
ATOM 1455 C CA . GLU A 1 180 ? -32.247 9.768 -14.810 1.00 72.94 180 GLU A CA 1
ATOM 1456 C C . GLU A 1 180 ? -31.585 8.984 -13.654 1.00 72.94 180 GLU A C 1
ATOM 1458 O O . GLU A 1 180 ? -32.057 9.040 -12.520 1.00 72.94 180 GLU A O 1
ATOM 1463 N N . GLY A 1 181 ? -30.464 8.293 -13.907 1.00 70.69 181 GLY A N 1
ATOM 1464 C CA . GLY A 1 181 ? -29.733 7.485 -12.921 1.00 70.69 181 GLY A CA 1
ATOM 1465 C C . GLY A 1 181 ? -30.232 6.048 -12.765 1.00 70.69 181 GLY A C 1
ATOM 1466 O O . GLY A 1 181 ? -29.770 5.329 -11.879 1.00 70.69 181 GLY A O 1
ATOM 1467 N N . GLU A 1 182 ? -31.142 5.606 -13.626 1.00 81.44 182 GLU A N 1
ATOM 1468 C CA . GLU A 1 182 ? -31.662 4.243 -13.651 1.00 81.44 182 GLU A CA 1
ATOM 1469 C C . GLU A 1 182 ? -30.704 3.294 -14.388 1.00 81.44 182 GLU A C 1
ATOM 1471 O O . GLU A 1 182 ? -30.075 3.650 -15.389 1.00 81.44 182 GLU A O 1
ATOM 1476 N N . LYS A 1 183 ? -30.613 2.049 -13.907 1.00 90.19 183 LYS A N 1
ATOM 1477 C CA . LYS A 1 183 ? -29.758 1.009 -14.493 1.00 90.19 183 LYS A CA 1
ATOM 1478 C C . LYS A 1 183 ? -30.383 0.448 -15.777 1.00 90.19 183 LYS A C 1
ATOM 1480 O O . LYS A 1 183 ? -31.447 -0.161 -15.735 1.00 90.19 183 LYS A O 1
ATOM 1485 N N . GLN A 1 184 ? -29.676 0.555 -16.897 1.00 92.62 184 GLN A N 1
ATOM 1486 C CA . GLN A 1 184 ? -29.992 -0.109 -18.165 1.00 92.62 184 GLN A CA 1
ATOM 1487 C C . GLN A 1 184 ? -29.016 -1.266 -18.387 1.00 92.62 184 GLN A C 1
ATOM 1489 O O . GLN A 1 184 ? -27.806 -1.053 -18.439 1.00 92.62 184 GLN A O 1
ATOM 1494 N N . ARG A 1 185 ? -29.510 -2.506 -18.487 1.00 94.31 185 ARG A N 1
ATOM 1495 C CA . ARG A 1 185 ? -28.655 -3.700 -18.599 1.00 94.31 185 ARG A CA 1
ATOM 1496 C C . ARG A 1 185 ? -28.183 -3.913 -20.037 1.00 94.31 185 ARG A C 1
ATOM 1498 O O . ARG A 1 185 ? -29.008 -4.016 -20.938 1.00 94.31 185 ARG A O 1
ATOM 1505 N N . TYR A 1 186 ? -26.874 -4.074 -20.224 1.00 91.38 186 TYR A N 1
ATOM 1506 C CA . TYR A 1 186 ? -26.263 -4.271 -21.547 1.00 91.38 186 TYR A CA 1
ATOM 1507 C C . TYR A 1 186 ? -25.628 -5.649 -21.744 1.00 91.38 186 TYR A C 1
ATOM 1509 O O . TYR A 1 186 ? -25.455 -6.085 -22.880 1.00 91.38 186 TYR A O 1
ATOM 1517 N N . GLY A 1 187 ? -25.314 -6.374 -20.669 1.00 91.12 187 GLY A N 1
ATOM 1518 C CA . GLY A 1 187 ? -24.785 -7.725 -20.806 1.00 91.12 187 GLY A CA 1
ATOM 1519 C C . GLY A 1 187 ? -24.168 -8.283 -19.536 1.00 91.12 187 GLY A C 1
ATOM 1520 O O . GLY A 1 187 ? -24.338 -7.746 -18.443 1.00 91.12 187 GLY A O 1
ATOM 1521 N N . SER A 1 188 ? -23.449 -9.386 -19.712 1.00 92.12 188 SER A N 1
ATOM 1522 C CA . SER A 1 188 ? -22.681 -10.047 -18.663 1.00 92.12 188 SER A CA 1
ATOM 1523 C C . SER A 1 188 ? -21.322 -10.481 -19.196 1.00 92.12 188 SER A C 1
ATOM 1525 O O . SER A 1 188 ? -21.230 -10.893 -20.351 1.00 92.12 188 SER A O 1
ATOM 1527 N N . ILE A 1 189 ? -20.305 -10.470 -18.342 1.00 87.94 189 ILE A N 1
ATOM 1528 C CA . ILE A 1 189 ? -18.930 -10.845 -18.676 1.00 87.94 189 ILE A CA 1
ATOM 1529 C C . ILE A 1 189 ? -18.564 -12.086 -17.867 1.00 87.94 189 ILE A C 1
ATOM 1531 O O . ILE A 1 189 ? -18.610 -12.050 -16.635 1.00 87.94 189 ILE A O 1
ATOM 1535 N N . ARG A 1 190 ? -18.206 -13.198 -18.515 1.00 86.62 190 ARG A N 1
ATOM 1536 C CA . ARG A 1 190 ? -17.733 -14.397 -17.799 1.00 86.62 190 ARG A CA 1
ATOM 1537 C C . ARG A 1 190 ? -16.275 -14.221 -17.362 1.00 86.62 190 ARG A C 1
ATOM 1539 O O . ARG A 1 190 ? -15.582 -13.390 -17.941 1.00 86.62 190 ARG A O 1
ATOM 1546 N N . PRO A 1 191 ? -15.791 -14.989 -16.372 1.00 78.56 191 PRO A N 1
ATOM 1547 C CA . PRO A 1 191 ? -14.379 -14.989 -15.994 1.00 78.56 191 PRO A CA 1
ATOM 1548 C C . PRO A 1 191 ? -13.448 -15.154 -17.202 1.00 78.56 191 PRO A C 1
ATOM 1550 O O . PRO A 1 191 ? -13.524 -16.160 -17.904 1.00 78.56 191 PRO A O 1
ATOM 1553 N N . GLY A 1 192 ? -12.562 -14.183 -17.415 1.00 68.94 192 GLY A N 1
ATOM 1554 C CA . GLY A 1 192 ? -11.599 -14.139 -18.516 1.00 68.94 192 GLY A CA 1
ATOM 1555 C C . GLY A 1 192 ? -12.105 -13.516 -19.821 1.00 68.94 192 GLY A C 1
ATOM 1556 O O . GLY A 1 192 ? -11.285 -13.292 -20.708 1.00 68.94 192 GLY A O 1
ATOM 1557 N N . ASP A 1 193 ? -13.401 -13.214 -19.939 1.00 82.69 193 ASP A N 1
ATOM 1558 C CA . ASP A 1 193 ? -13.968 -12.567 -21.126 1.00 82.69 193 ASP A CA 1
ATOM 1559 C C . ASP A 1 193 ? -13.857 -11.034 -21.036 1.00 82.69 193 ASP A C 1
ATOM 1561 O O . ASP A 1 193 ? -13.725 -10.453 -19.951 1.00 82.69 193 ASP A O 1
ATOM 1565 N N . THR A 1 194 ? -13.978 -10.379 -22.193 1.00 84.44 194 THR A N 1
ATOM 1566 C CA . THR A 1 194 ? -14.015 -8.919 -22.333 1.00 84.44 194 THR A CA 1
ATOM 1567 C C . THR A 1 194 ? -15.336 -8.485 -22.964 1.00 84.44 194 THR A C 1
ATOM 1569 O O . THR A 1 194 ? -15.802 -9.075 -23.939 1.00 84.44 194 THR A O 1
ATOM 1572 N N . PHE A 1 195 ? -15.951 -7.452 -22.396 1.00 90.88 195 PHE A N 1
ATOM 1573 C CA . PHE A 1 195 ? -17.121 -6.768 -22.931 1.00 90.88 195 PHE A CA 1
ATOM 1574 C C . PHE A 1 195 ? -16.702 -5.443 -23.549 1.00 90.88 195 PHE A C 1
ATOM 1576 O O . PHE A 1 195 ? -16.005 -4.656 -22.916 1.00 90.88 195 PHE A O 1
ATOM 1583 N N . GLU A 1 196 ? -17.174 -5.177 -24.760 1.00 90.94 196 GLU A N 1
ATOM 1584 C CA . GLU A 1 196 ? -16.871 -3.949 -25.483 1.00 90.94 196 GLU A CA 1
ATOM 1585 C C . GLU A 1 196 ? -18.159 -3.250 -25.900 1.00 90.94 196 GLU A C 1
ATOM 1587 O O . GLU A 1 196 ? -19.103 -3.896 -26.364 1.00 90.94 196 GLU A O 1
ATOM 1592 N N . HIS A 1 197 ? -18.200 -1.924 -25.768 1.00 93.81 197 HIS A N 1
ATOM 1593 C CA . HIS A 1 197 ? -19.359 -1.150 -26.203 1.00 93.81 197 HIS A CA 1
ATOM 1594 C C . HIS A 1 197 ? -18.994 0.289 -26.581 1.00 93.81 197 HIS A C 1
ATOM 1596 O O . HIS A 1 197 ? -18.191 0.941 -25.912 1.00 93.81 197 HIS A O 1
ATOM 1602 N N . ASN A 1 198 ? -19.627 0.809 -27.636 1.00 91.31 198 ASN A N 1
ATOM 1603 C CA . ASN A 1 198 ? -19.532 2.224 -28.000 1.00 91.31 198 ASN A CA 1
ATOM 1604 C C . ASN A 1 198 ? -20.400 3.063 -27.053 1.00 91.31 198 ASN A C 1
ATOM 1606 O O . ASN A 1 198 ? -21.547 2.720 -26.775 1.00 91.31 198 ASN A O 1
ATOM 1610 N N . THR A 1 199 ? -19.877 4.172 -26.553 1.00 85.25 199 THR A N 1
ATOM 1611 C CA . THR A 1 199 ? -20.549 5.038 -25.578 1.00 85.25 199 THR A CA 1
ATOM 1612 C C . THR A 1 199 ? -20.171 6.499 -25.824 1.00 85.25 199 THR A C 1
ATOM 1614 O O . THR A 1 199 ? -19.527 6.814 -26.821 1.00 85.25 199 THR A O 1
ATOM 1617 N N . TYR A 1 200 ? -20.568 7.407 -24.937 1.00 77.44 200 TYR A N 1
ATOM 1618 C CA . TYR A 1 200 ? -20.166 8.809 -24.981 1.00 77.44 200 TYR A CA 1
ATOM 1619 C C . TYR A 1 200 ? -19.366 9.194 -23.736 1.00 77.44 200 TYR A C 1
ATOM 1621 O O . TYR A 1 200 ? -19.551 8.602 -22.670 1.00 77.44 200 TYR A O 1
ATOM 1629 N N . VAL A 1 201 ? -18.465 10.168 -23.883 1.00 71.81 201 VAL A N 1
ATOM 1630 C CA . VAL A 1 201 ? -17.666 10.715 -22.775 1.00 71.81 201 VAL A CA 1
ATOM 1631 C C . VAL A 1 201 ? -18.578 11.140 -21.625 1.00 71.81 201 VAL A C 1
ATOM 1633 O O . VAL A 1 201 ? -19.561 11.843 -21.833 1.00 71.81 201 VAL A O 1
ATOM 1636 N N . GLY A 1 202 ? -18.236 10.727 -20.407 1.00 59.25 202 GLY A N 1
ATOM 1637 C CA . GLY A 1 202 ? -18.982 11.009 -19.185 1.00 59.25 202 GLY A CA 1
ATOM 1638 C C . GLY A 1 202 ? -20.026 9.952 -18.821 1.00 59.25 202 GLY A C 1
ATOM 1639 O O . GLY A 1 202 ? -20.439 9.918 -17.664 1.00 59.25 202 GLY A O 1
ATOM 1640 N N . HIS A 1 203 ? -20.423 9.064 -19.741 1.00 82.75 203 HIS A N 1
ATOM 1641 C CA . HIS A 1 203 ? -21.361 7.980 -19.432 1.00 82.75 203 HIS A CA 1
ATOM 1642 C C . HIS A 1 203 ? -20.834 7.067 -18.322 1.00 82.75 203 HIS A C 1
ATOM 1644 O O . HIS A 1 203 ? -19.683 6.629 -18.358 1.00 82.75 203 HIS A O 1
ATOM 1650 N N . LEU A 1 204 ? -21.708 6.748 -17.371 1.00 83.62 204 LEU A N 1
ATOM 1651 C CA . LEU A 1 204 ? -21.394 5.947 -16.198 1.00 83.62 204 LEU A CA 1
ATOM 1652 C C . LEU A 1 204 ? -21.790 4.485 -16.405 1.00 83.62 204 LEU A C 1
ATOM 1654 O O . LEU A 1 204 ? -22.954 4.167 -16.655 1.00 83.62 204 LEU A O 1
ATOM 1658 N N . TRP A 1 205 ? -20.805 3.604 -16.269 1.00 89.38 205 TRP A N 1
ATOM 1659 C CA . TRP A 1 205 ? -20.917 2.163 -16.435 1.00 89.38 205 TRP A CA 1
ATOM 1660 C C . TRP A 1 205 ? -20.734 1.464 -15.096 1.00 89.38 205 TRP A C 1
ATOM 1662 O O . TRP A 1 205 ? -19.672 1.534 -14.478 1.00 89.38 205 TRP A O 1
ATOM 1672 N N . LEU A 1 206 ? -21.798 0.810 -14.646 1.00 87.88 206 LEU A N 1
ATOM 1673 C CA . LEU A 1 206 ? -21.863 0.068 -13.400 1.00 87.88 206 LEU A CA 1
ATOM 1674 C C . LEU A 1 206 ? -21.590 -1.416 -13.659 1.00 87.88 206 LEU A C 1
ATOM 1676 O O . LEU A 1 206 ? -22.282 -2.063 -14.448 1.00 87.88 206 LEU A O 1
ATOM 1680 N N . ILE A 1 207 ? -20.630 -1.961 -12.924 1.00 87.31 207 ILE A N 1
ATOM 1681 C CA . ILE A 1 207 ? -20.329 -3.384 -12.856 1.00 87.31 207 ILE A CA 1
ATOM 1682 C C . ILE A 1 207 ? -20.911 -3.898 -11.547 1.00 87.31 207 ILE A C 1
ATOM 1684 O O . ILE A 1 207 ? -20.665 -3.324 -10.488 1.00 87.31 207 ILE A O 1
ATOM 1688 N N . ALA A 1 208 ? -21.673 -4.982 -11.612 1.00 79.88 208 ALA A N 1
ATOM 1689 C CA . ALA A 1 208 ? -22.298 -5.604 -10.453 1.00 79.88 208 ALA A CA 1
ATOM 1690 C C . ALA A 1 208 ? -22.078 -7.121 -10.440 1.00 79.88 208 ALA A C 1
ATOM 1692 O O . ALA A 1 208 ? -21.711 -7.719 -11.455 1.00 79.88 208 ALA A O 1
ATOM 1693 N N . ASN A 1 209 ? -22.306 -7.750 -9.288 1.00 77.31 209 ASN A N 1
ATOM 1694 C CA . ASN A 1 209 ? -22.388 -9.207 -9.198 1.00 77.31 209 ASN A CA 1
ATOM 1695 C C . ASN A 1 209 ? -23.744 -9.724 -9.733 1.00 77.31 209 ASN A C 1
ATOM 1697 O O . ASN A 1 209 ? -24.596 -8.950 -10.177 1.00 77.31 209 ASN A O 1
ATOM 1701 N N . ASP A 1 210 ? -23.941 -11.043 -9.690 1.00 79.06 210 ASP A N 1
ATOM 1702 C CA . ASP A 1 210 ? -25.191 -11.687 -10.118 1.00 79.06 210 ASP A CA 1
ATOM 1703 C C . ASP A 1 210 ? -26.406 -11.319 -9.238 1.00 79.06 210 ASP A C 1
ATOM 1705 O O . ASP A 1 210 ? -27.535 -11.404 -9.711 1.00 79.06 210 ASP A O 1
ATOM 1709 N N . ASP A 1 211 ? -26.183 -10.829 -8.012 1.00 74.25 211 ASP A N 1
ATOM 1710 C CA . ASP A 1 211 ? -27.217 -10.315 -7.097 1.00 74.25 211 ASP A CA 1
ATOM 1711 C C . ASP A 1 211 ? -27.523 -8.815 -7.325 1.00 74.25 211 ASP A C 1
ATOM 1713 O O . ASP A 1 211 ? -28.138 -8.156 -6.488 1.00 74.25 211 ASP A O 1
ATOM 1717 N N . GLU A 1 212 ? -27.055 -8.245 -8.444 1.00 72.69 212 GLU A N 1
ATOM 1718 C CA . GLU A 1 212 ? -27.148 -6.821 -8.807 1.00 72.69 212 GLU A CA 1
ATOM 1719 C C . GLU A 1 212 ? -26.498 -5.834 -7.820 1.00 72.69 212 GLU A C 1
ATOM 1721 O O . GLU A 1 212 ? -26.698 -4.611 -7.920 1.00 72.69 212 GLU A O 1
ATOM 1726 N N . GLN A 1 213 ? -25.678 -6.341 -6.899 1.00 73.06 213 GLN A N 1
ATOM 1727 C CA . GLN A 1 213 ? -24.904 -5.528 -5.977 1.00 73.06 213 GLN A CA 1
ATOM 1728 C C . GLN A 1 213 ? -23.784 -4.814 -6.746 1.00 73.06 213 GLN A C 1
ATOM 1730 O O . GLN A 1 213 ? -22.960 -5.483 -7.380 1.00 73.06 213 GLN A O 1
ATOM 1735 N N . PRO A 1 214 ? -23.727 -3.471 -6.694 1.00 69.50 214 PRO A N 1
ATOM 1736 C CA . PRO A 1 214 ? -22.654 -2.696 -7.302 1.00 69.50 214 PRO A CA 1
ATOM 1737 C C . PRO A 1 214 ? -21.271 -3.142 -6.808 1.00 69.50 214 PRO A C 1
ATOM 1739 O O . PRO A 1 214 ? -21.048 -3.218 -5.602 1.00 69.50 214 PRO A O 1
ATOM 1742 N N . LEU A 1 215 ? -20.351 -3.388 -7.740 1.00 67.62 215 LEU A N 1
ATOM 1743 C CA . LEU A 1 215 ? -18.946 -3.710 -7.477 1.00 67.62 215 LEU A CA 1
ATOM 1744 C C . LEU A 1 215 ? -18.019 -2.562 -7.882 1.00 67.62 215 LEU A C 1
ATOM 1746 O O . LEU A 1 215 ? -17.175 -2.156 -7.091 1.00 67.62 215 LEU A O 1
ATOM 1750 N N . GLU A 1 216 ? -18.199 -2.015 -9.089 1.00 70.88 216 GLU A N 1
ATOM 1751 C CA . GLU A 1 216 ? -17.414 -0.881 -9.594 1.00 70.88 216 GLU A CA 1
ATOM 1752 C C . GLU A 1 216 ? -18.284 0.062 -10.442 1.00 70.88 216 GLU A C 1
ATOM 1754 O O . GLU A 1 216 ? -19.242 -0.377 -11.078 1.00 70.88 216 GLU A O 1
ATOM 1759 N N . LEU A 1 217 ? -17.956 1.357 -10.471 1.00 79.56 217 LEU A N 1
ATOM 1760 C CA . LEU A 1 217 ? -18.607 2.362 -11.317 1.00 79.56 217 LEU A CA 1
ATOM 1761 C C . LEU A 1 217 ? -17.547 3.188 -12.037 1.00 79.56 217 LEU A C 1
ATOM 1763 O O . LEU A 1 217 ? -16.740 3.850 -11.387 1.00 79.56 217 LEU A O 1
ATOM 1767 N N . HIS A 1 218 ? -17.598 3.203 -13.365 1.00 74.94 218 HIS A N 1
ATOM 1768 C CA . HIS A 1 218 ? -16.602 3.870 -14.199 1.00 74.94 218 HIS A CA 1
ATOM 1769 C C . HIS A 1 218 ? -17.232 4.910 -15.115 1.00 74.94 218 HIS A C 1
ATOM 1771 O O . HIS A 1 218 ? -18.298 4.677 -15.679 1.00 74.94 218 HIS A O 1
ATOM 1777 N N . ALA A 1 219 ? -16.568 6.051 -15.291 1.00 72.25 219 ALA A N 1
ATOM 1778 C CA . ALA A 1 219 ? -16.973 7.074 -16.249 1.00 72.25 219 ALA A CA 1
ATOM 1779 C C . ALA A 1 219 ? -16.160 6.935 -17.538 1.00 72.25 219 ALA A C 1
ATOM 1781 O O . ALA A 1 219 ? -14.932 6.921 -17.491 1.00 72.25 219 ALA A O 1
ATOM 1782 N N . ALA A 1 220 ? -16.831 6.867 -18.687 1.00 62.34 220 ALA A N 1
ATOM 1783 C CA . ALA A 1 220 ? -16.158 6.859 -19.981 1.00 62.34 220 ALA A CA 1
ATOM 1784 C C . ALA A 1 220 ? -15.381 8.169 -20.199 1.00 62.34 220 ALA A C 1
ATOM 1786 O O . ALA A 1 220 ? -15.911 9.257 -19.963 1.00 62.34 220 ALA A O 1
ATOM 1787 N N . THR A 1 221 ? -14.140 8.079 -20.669 1.00 63.41 221 THR A N 1
ATOM 1788 C CA . THR A 1 221 ? -13.276 9.238 -20.931 1.00 63.41 221 THR A CA 1
ATOM 1789 C C . THR A 1 221 ? -13.218 9.546 -22.429 1.00 63.41 221 THR A C 1
ATOM 1791 O O . THR A 1 221 ? -13.839 8.866 -23.248 1.00 63.41 221 THR A O 1
ATOM 1794 N N . SER A 1 222 ? -12.511 10.617 -22.805 1.00 62.72 222 SER A N 1
ATOM 1795 C CA . SER A 1 222 ? -12.295 10.993 -24.211 1.00 62.72 222 SER A CA 1
ATOM 1796 C C . SER A 1 222 ? -11.478 9.977 -25.010 1.00 62.72 222 SER A C 1
ATOM 1798 O O . SER A 1 222 ? -11.507 10.025 -26.236 1.00 62.72 222 SER A O 1
ATOM 1800 N N . GLU A 1 223 ? -10.775 9.070 -24.333 1.00 66.62 223 GLU A N 1
ATOM 1801 C CA . GLU A 1 223 ? -10.069 7.937 -24.929 1.00 66.62 223 GLU A CA 1
ATOM 1802 C C . GLU A 1 223 ? -10.806 6.630 -24.607 1.00 66.62 223 GLU A C 1
ATOM 1804 O O . GLU A 1 223 ? -11.711 6.608 -23.768 1.00 66.62 223 GLU A O 1
ATOM 1809 N N . THR A 1 224 ? -10.445 5.533 -25.281 1.00 71.81 224 THR A N 1
ATOM 1810 C CA . THR A 1 224 ? -11.022 4.220 -24.969 1.00 71.81 224 THR A CA 1
ATOM 1811 C C . THR A 1 224 ? -10.698 3.854 -23.527 1.00 71.81 224 THR A C 1
ATOM 1813 O O . THR A 1 224 ? -9.534 3.728 -23.152 1.00 71.81 224 THR A O 1
ATOM 1816 N N . LEU A 1 225 ? -11.737 3.658 -22.722 1.00 59.19 225 LEU A N 1
ATOM 1817 C CA . LEU A 1 225 ? -11.585 3.247 -21.335 1.00 59.19 225 LEU A CA 1
ATOM 1818 C C . LEU A 1 225 ? -11.477 1.718 -21.267 1.00 59.19 225 LEU A C 1
ATOM 1820 O O . LEU A 1 225 ? -12.480 1.027 -21.449 1.00 59.19 225 LEU A O 1
ATOM 1824 N N . SER A 1 226 ? -10.287 1.204 -20.953 1.00 65.50 226 SER A N 1
ATOM 1825 C CA . SER A 1 226 ? -10.038 -0.230 -20.760 1.00 65.50 226 SER A CA 1
ATOM 1826 C C . SER A 1 226 ? -9.836 -0.554 -19.274 1.00 65.50 226 SER A C 1
ATOM 1828 O O . SER A 1 226 ? -8.893 -0.072 -18.650 1.00 65.50 226 SER A O 1
ATOM 1830 N N . VAL A 1 227 ? -10.709 -1.383 -18.692 1.00 60.03 227 VAL A N 1
ATOM 1831 C CA . VAL A 1 227 ? -10.718 -1.718 -17.253 1.00 60.03 227 VAL A CA 1
ATOM 1832 C C . VAL A 1 227 ? -10.672 -3.230 -17.057 1.00 60.03 227 VAL A C 1
ATOM 1834 O O . VAL A 1 227 ? -11.391 -3.962 -17.731 1.00 60.03 227 VAL A O 1
ATOM 1837 N N . THR A 1 228 ? -9.869 -3.718 -16.104 1.00 63.56 228 THR A N 1
ATOM 1838 C CA . THR A 1 228 ? -9.877 -5.131 -15.677 1.00 63.56 228 THR A CA 1
ATOM 1839 C C . THR A 1 228 ? -10.388 -5.269 -14.247 1.00 63.56 228 THR A C 1
ATOM 1841 O O . THR A 1 228 ? -9.741 -4.823 -13.304 1.00 63.56 228 THR A O 1
ATOM 1844 N N . ILE A 1 229 ? -11.516 -5.953 -14.084 1.00 66.62 229 ILE A N 1
ATOM 1845 C CA . ILE A 1 229 ? -12.221 -6.100 -12.811 1.00 66.62 229 ILE A CA 1
ATOM 1846 C C . ILE A 1 229 ? -11.635 -7.304 -12.076 1.00 66.62 229 ILE A C 1
ATOM 1848 O O . ILE A 1 229 ? -11.638 -8.410 -12.613 1.00 66.62 229 ILE A O 1
ATOM 1852 N N . SER A 1 230 ? -11.124 -7.121 -10.860 1.00 48.12 230 SER A N 1
ATOM 1853 C CA . SER A 1 230 ? -10.397 -8.165 -10.116 1.00 48.12 230 SER A CA 1
ATOM 1854 C C . SER A 1 230 ? -11.035 -8.456 -8.755 1.00 48.12 230 SER A C 1
ATOM 1856 O O . SER A 1 230 ? -11.614 -7.579 -8.130 1.00 48.12 230 SER A O 1
ATOM 1858 N N . ASN A 1 231 ? -10.920 -9.696 -8.261 1.00 45.22 231 ASN A N 1
ATOM 1859 C CA . ASN A 1 231 ? -11.397 -10.063 -6.919 1.00 45.22 231 ASN A CA 1
ATOM 1860 C C . ASN A 1 231 ? -10.489 -9.439 -5.841 1.00 45.22 231 ASN A C 1
ATOM 1862 O O . ASN A 1 231 ? -9.500 -10.048 -5.428 1.00 45.22 231 ASN A O 1
ATOM 1866 N N . SER A 1 232 ? -10.813 -8.252 -5.352 1.00 37.16 232 SER A N 1
ATOM 1867 C CA . SER A 1 232 ? -10.145 -7.622 -4.210 1.00 37.16 232 SER A CA 1
ATOM 1868 C C . SER A 1 232 ? -10.852 -8.002 -2.898 1.00 37.16 232 SER A C 1
ATOM 1870 O O . SER A 1 232 ? -11.649 -7.234 -2.383 1.00 37.16 232 SER A O 1
ATOM 1872 N N . GLY A 1 233 ? -10.585 -9.194 -2.331 1.00 32.25 233 GLY A N 1
ATOM 1873 C CA . GLY A 1 233 ? -11.278 -9.571 -1.081 1.00 32.25 233 GLY A CA 1
ATOM 1874 C C . GLY A 1 233 ? -11.037 -10.943 -0.433 1.00 32.25 233 GLY A C 1
ATOM 1875 O O . GLY A 1 233 ? -11.950 -11.482 0.187 1.00 32.25 233 GLY A O 1
ATOM 1876 N N . THR A 1 234 ? -9.860 -11.578 -0.531 1.00 26.89 234 THR A N 1
ATOM 1877 C CA . THR A 1 234 ? -9.549 -12.726 0.364 1.00 26.89 234 THR A CA 1
ATOM 1878 C C . THR A 1 234 ? -8.043 -12.961 0.542 1.00 26.89 234 THR A C 1
ATOM 1880 O O . THR A 1 234 ? -7.345 -13.182 -0.452 1.00 26.89 234 THR A O 1
ATOM 1883 N N . PRO A 1 235 ? -7.513 -13.051 1.780 1.00 31.44 235 PRO A N 1
ATOM 1884 C CA . PRO A 1 235 ? -6.255 -13.735 2.027 1.00 31.44 235 PRO A CA 1
ATOM 1885 C C . PRO A 1 235 ? -6.498 -15.250 1.939 1.00 31.44 235 PRO A C 1
ATOM 1887 O O . PRO A 1 235 ? -7.001 -15.872 2.867 1.00 31.44 235 PRO A O 1
ATOM 1890 N N . GLY A 1 236 ? -6.108 -15.856 0.814 1.00 28.72 236 GLY A N 1
ATOM 1891 C CA . GLY A 1 236 ? -5.780 -17.283 0.753 1.00 28.72 236 GLY A CA 1
ATOM 1892 C C . GLY A 1 236 ? -6.803 -18.230 0.116 1.00 28.72 236 GLY A C 1
ATOM 1893 O O . GLY A 1 236 ? -7.452 -19.013 0.795 1.00 28.72 236 GLY A O 1
ATOM 1894 N N . ARG A 1 237 ? -6.720 -18.379 -1.210 1.00 28.61 237 ARG A N 1
ATOM 1895 C CA . ARG A 1 237 ? -6.434 -19.695 -1.804 1.00 28.61 237 ARG A CA 1
ATOM 1896 C C . ARG A 1 237 ? -5.461 -19.475 -2.951 1.00 28.61 237 ARG A C 1
ATOM 1898 O O . ARG A 1 237 ? -5.809 -18.905 -3.977 1.00 28.61 237 ARG A O 1
ATOM 1905 N N . ARG A 1 238 ? -4.211 -19.889 -2.724 1.00 32.38 238 ARG A N 1
ATOM 1906 C CA . ARG A 1 238 ? -3.140 -19.914 -3.727 1.00 32.38 238 ARG A CA 1
ATOM 1907 C C . ARG A 1 238 ? -3.724 -20.421 -5.057 1.00 32.38 238 ARG A C 1
ATOM 1909 O O . ARG A 1 238 ? -4.221 -21.553 -5.059 1.00 32.38 238 ARG A O 1
ATOM 1916 N N . PRO A 1 239 ? -3.624 -19.683 -6.180 1.00 29.77 239 PRO A N 1
ATOM 1917 C CA . PRO A 1 239 ? -3.678 -20.357 -7.462 1.00 29.77 239 PRO A CA 1
ATOM 1918 C C . PRO A 1 239 ? -2.558 -21.389 -7.415 1.00 29.77 239 PRO A C 1
ATOM 1920 O O . PRO A 1 239 ? -1.444 -21.086 -6.972 1.00 29.77 239 PRO A O 1
ATOM 1923 N N . ASN A 1 240 ? -2.878 -22.625 -7.780 1.00 28.56 240 ASN A N 1
ATOM 1924 C CA . ASN A 1 240 ? -1.916 -23.705 -7.875 1.00 28.56 240 ASN A CA 1
ATOM 1925 C C . ASN A 1 240 ? -0.713 -23.202 -8.697 1.00 28.56 240 ASN A C 1
ATOM 1927 O O . ASN A 1 240 ? -0.796 -23.053 -9.916 1.00 28.56 240 ASN A O 1
ATOM 1931 N N . ARG A 1 241 ? 0.388 -22.862 -8.008 1.00 39.72 241 ARG A N 1
ATOM 1932 C CA . ARG A 1 241 ? 1.657 -22.369 -8.566 1.00 39.72 241 ARG A CA 1
ATOM 1933 C C . ARG A 1 241 ? 2.373 -23.522 -9.266 1.00 39.72 241 ARG A C 1
ATOM 1935 O O . ARG A 1 241 ? 3.453 -23.945 -8.867 1.00 39.72 241 ARG A O 1
ATOM 1942 N N . ARG A 1 242 ? 1.757 -24.052 -10.314 1.00 32.59 242 ARG A N 1
ATOM 1943 C CA . ARG A 1 242 ? 2.428 -24.917 -11.283 1.00 32.59 242 ARG A CA 1
ATOM 1944 C C . ARG A 1 242 ? 2.376 -24.369 -12.709 1.00 32.59 242 ARG A C 1
ATOM 1946 O O . ARG A 1 242 ? 2.949 -24.998 -13.580 1.00 32.59 242 ARG A O 1
ATOM 1953 N N . GLY A 1 243 ? 1.788 -23.185 -12.936 1.00 33.22 243 GLY A N 1
ATOM 1954 C CA . GLY A 1 243 ? 1.607 -22.646 -14.296 1.00 33.22 243 GLY A CA 1
ATOM 1955 C C . GLY A 1 243 ? 2.181 -21.261 -14.624 1.00 33.22 243 GLY A C 1
ATOM 1956 O O . GLY A 1 243 ? 2.199 -20.907 -15.793 1.00 33.22 243 GLY A O 1
ATOM 1957 N N . ARG A 1 244 ? 2.650 -20.452 -13.661 1.00 37.12 244 ARG A N 1
ATOM 1958 C CA . ARG A 1 244 ? 3.252 -19.134 -13.969 1.00 37.12 244 ARG A CA 1
ATOM 1959 C C . ARG A 1 244 ? 4.226 -18.699 -12.870 1.00 37.12 244 ARG A C 1
ATOM 1961 O O . ARG A 1 244 ? 3.880 -17.962 -11.951 1.00 37.12 244 ARG A O 1
ATOM 1968 N N . ARG A 1 245 ? 5.468 -19.1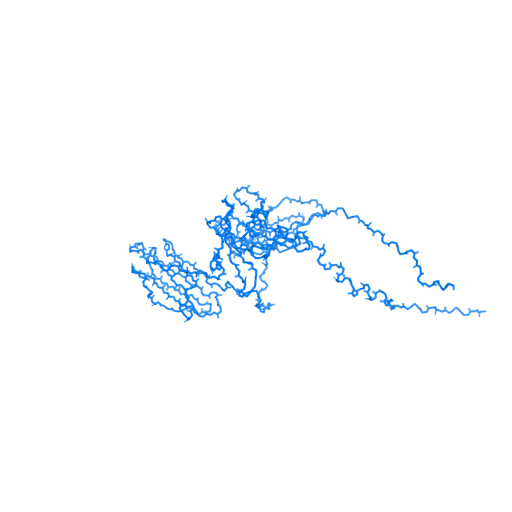83 -12.943 1.00 35.16 245 ARG A N 1
ATOM 1969 C CA . ARG A 1 245 ? 6.614 -18.432 -12.410 1.00 35.16 245 ARG A CA 1
ATOM 1970 C C . ARG A 1 245 ? 6.891 -17.317 -13.420 1.00 35.16 245 ARG A C 1
ATOM 1972 O O . ARG A 1 245 ? 7.773 -17.457 -14.252 1.00 35.16 245 ARG A O 1
ATOM 1979 N N . GLY A 1 246 ? 6.077 -16.261 -13.412 1.00 38.44 246 GLY A N 1
ATOM 1980 C CA . GLY A 1 246 ? 6.531 -15.003 -14.000 1.00 38.44 246 GLY A CA 1
ATOM 1981 C C . GLY A 1 246 ? 7.750 -14.573 -13.192 1.00 38.44 246 GLY A C 1
ATOM 1982 O O . GLY A 1 246 ? 7.676 -14.565 -11.959 1.00 38.44 246 GLY A O 1
ATOM 1983 N N . ASN A 1 247 ? 8.882 -14.332 -13.848 1.00 53.28 247 ASN A N 1
ATOM 1984 C CA . ASN A 1 247 ? 10.062 -13.797 -13.180 1.00 53.28 247 ASN A CA 1
ATOM 1985 C C . ASN A 1 247 ? 9.642 -12.479 -12.521 1.00 53.28 247 ASN A C 1
ATOM 1987 O O . ASN A 1 247 ? 9.353 -11.524 -13.229 1.00 53.28 247 ASN A O 1
ATOM 1991 N N . ALA A 1 248 ? 9.602 -12.420 -11.184 1.00 60.72 248 ALA A N 1
ATOM 1992 C CA . ALA A 1 248 ? 9.288 -11.191 -10.437 1.00 60.72 248 ALA A CA 1
ATOM 1993 C C . ALA A 1 248 ? 10.257 -10.038 -10.761 1.00 60.72 248 ALA A C 1
ATOM 1995 O O . ALA A 1 248 ? 10.010 -8.898 -10.395 1.00 60.72 248 ALA A O 1
ATOM 1996 N N . ASN A 1 249 ? 11.339 -10.358 -11.465 1.00 82.06 249 ASN A N 1
ATOM 1997 C CA . ASN A 1 249 ? 12.330 -9.433 -11.963 1.00 82.06 249 ASN A CA 1
ATOM 1998 C C . ASN A 1 249 ? 11.892 -8.715 -13.250 1.00 82.06 249 ASN A C 1
ATOM 2000 O O . ASN A 1 249 ? 12.508 -7.713 -13.568 1.00 82.06 249 ASN A O 1
ATOM 2004 N N . ILE A 1 250 ? 10.865 -9.167 -13.978 1.00 83.12 250 ILE A N 1
ATOM 2005 C CA . ILE A 1 250 ? 10.413 -8.535 -15.233 1.00 83.12 250 ILE A CA 1
ATOM 2006 C C . ILE A 1 250 ? 9.326 -7.489 -14.943 1.00 83.12 250 ILE A C 1
ATOM 2008 O O . ILE A 1 250 ? 8.441 -7.738 -14.119 1.00 83.12 250 ILE A O 1
ATOM 2012 N N . SER A 1 251 ? 9.396 -6.339 -15.614 1.00 83.69 251 SER A N 1
ATOM 2013 C CA . SER A 1 251 ? 8.417 -5.255 -15.535 1.00 83.69 251 SER A CA 1
ATOM 2014 C C . SER A 1 251 ? 7.033 -5.676 -16.056 1.00 83.69 251 SER A C 1
ATOM 2016 O O . SER A 1 251 ? 6.931 -6.595 -16.874 1.00 83.69 251 SER A O 1
ATOM 2018 N N . PRO A 1 252 ? 5.942 -5.024 -15.613 1.00 81.69 252 PRO A N 1
ATOM 2019 C CA . PRO A 1 252 ? 4.589 -5.324 -16.087 1.00 81.69 252 PRO A CA 1
ATOM 2020 C C . PRO A 1 252 ? 4.408 -5.241 -17.607 1.00 81.69 252 PRO A C 1
ATOM 2022 O O . PRO A 1 252 ? 3.689 -6.062 -18.172 1.00 81.69 252 PRO A O 1
ATOM 2025 N N . ASP A 1 253 ? 5.083 -4.298 -18.269 1.00 78.50 253 ASP A N 1
ATOM 2026 C CA . ASP A 1 253 ? 5.082 -4.159 -19.730 1.00 78.50 253 ASP A CA 1
ATOM 2027 C C . ASP A 1 253 ? 5.978 -5.180 -20.459 1.00 78.50 253 ASP A C 1
ATOM 2029 O O . ASP A 1 253 ? 5.974 -5.241 -21.688 1.00 78.50 253 ASP A O 1
ATOM 2033 N N . GLY A 1 254 ? 6.740 -5.990 -19.716 1.00 86.56 254 GLY A N 1
ATOM 2034 C CA . GLY A 1 254 ? 7.631 -7.022 -20.241 1.00 86.56 254 GLY A CA 1
ATOM 2035 C C . GLY A 1 254 ? 8.943 -6.511 -20.839 1.00 86.56 254 GLY A C 1
ATOM 2036 O O . GLY A 1 254 ? 9.738 -7.329 -21.298 1.00 86.56 254 GLY A O 1
ATOM 2037 N N . LYS A 1 255 ? 9.186 -5.195 -20.852 1.00 89.75 255 LYS A N 1
ATOM 2038 C CA . LYS A 1 255 ? 10.334 -4.597 -21.553 1.00 89.75 255 LYS A CA 1
ATOM 2039 C C . LYS A 1 255 ? 11.607 -4.576 -20.726 1.00 89.75 255 LYS A C 1
ATOM 2041 O O . LYS A 1 255 ? 12.695 -4.579 -21.294 1.00 89.75 255 LYS A O 1
ATOM 2046 N N . TRP A 1 256 ? 11.499 -4.586 -19.404 1.00 91.06 256 TRP A N 1
ATOM 2047 C CA . TRP A 1 256 ? 12.633 -4.414 -18.505 1.00 91.06 256 TRP A CA 1
ATOM 2048 C C . TRP A 1 256 ? 12.765 -5.580 -17.542 1.00 91.06 256 TRP A C 1
ATOM 2050 O O . TRP A 1 256 ? 11.780 -6.128 -17.052 1.00 91.06 256 TRP A O 1
ATOM 2060 N N . ARG A 1 257 ? 14.005 -5.944 -17.229 1.00 94.25 257 ARG A N 1
ATOM 2061 C CA . ARG A 1 257 ? 14.340 -6.940 -16.218 1.00 94.25 257 ARG A CA 1
ATOM 2062 C C . ARG A 1 257 ? 15.268 -6.323 -15.186 1.00 94.25 257 ARG A C 1
ATOM 2064 O O . ARG A 1 257 ? 16.274 -5.729 -15.535 1.00 94.25 257 ARG A O 1
ATOM 2071 N N . CYS A 1 258 ? 14.942 -6.476 -13.913 1.00 91.94 258 CYS A N 1
ATOM 2072 C CA . CYS A 1 258 ? 15.810 -6.090 -12.816 1.00 91.94 258 CYS A CA 1
ATOM 2073 C C . CYS A 1 258 ? 16.815 -7.210 -12.542 1.00 91.94 258 CYS A C 1
ATOM 2075 O O . CYS A 1 258 ? 16.431 -8.358 -12.289 1.00 91.94 258 CYS A O 1
ATOM 2077 N N . GLU A 1 259 ? 18.092 -6.861 -12.534 1.00 91.31 259 GLU A N 1
ATOM 2078 C CA . GLU A 1 259 ? 19.182 -7.747 -12.149 1.00 91.31 259 GLU A CA 1
ATOM 2079 C C . GLU A 1 259 ? 20.011 -7.134 -11.027 1.00 91.31 259 GLU A C 1
ATOM 2081 O O . GLU A 1 259 ? 20.059 -5.918 -10.847 1.00 91.31 259 GLU A O 1
ATOM 2086 N N . ILE A 1 260 ? 20.628 -8.002 -10.230 1.00 87.31 260 ILE A N 1
ATOM 2087 C CA . ILE A 1 260 ? 21.500 -7.603 -9.132 1.00 87.31 260 ILE A CA 1
ATOM 2088 C C . ILE A 1 260 ? 22.814 -8.343 -9.324 1.00 87.31 260 ILE A C 1
ATOM 2090 O O . ILE A 1 260 ? 22.880 -9.563 -9.169 1.00 87.31 260 ILE A O 1
ATOM 2094 N N . HIS A 1 261 ? 23.854 -7.597 -9.672 1.00 83.38 261 HIS A N 1
ATOM 2095 C CA . HIS A 1 261 ? 25.212 -8.102 -9.830 1.00 83.38 261 HIS A CA 1
ATOM 2096 C C . HIS A 1 261 ? 26.208 -6.997 -9.474 1.00 83.38 261 HIS A C 1
ATOM 2098 O O . HIS A 1 261 ? 25.868 -5.812 -9.489 1.00 83.38 261 HIS A O 1
ATOM 2104 N N . SER A 1 262 ? 27.413 -7.390 -9.052 1.00 81.56 262 SER A N 1
ATOM 2105 C CA . SER A 1 262 ? 28.447 -6.462 -8.561 1.00 81.56 262 SER A CA 1
ATOM 2106 C C . SER A 1 262 ? 27.944 -5.495 -7.481 1.00 81.56 262 SER A C 1
ATOM 2108 O O . SER A 1 262 ? 28.261 -4.308 -7.493 1.00 81.56 262 SER A O 1
ATOM 2110 N N . ASN A 1 263 ? 27.116 -6.018 -6.571 1.00 80.69 263 ASN A N 1
ATOM 2111 C CA . ASN A 1 263 ? 26.496 -5.281 -5.473 1.00 80.69 263 ASN A CA 1
ATOM 2112 C C . ASN A 1 263 ? 25.777 -3.988 -5.898 1.00 80.69 263 ASN A C 1
ATOM 2114 O O . ASN A 1 263 ? 25.861 -2.940 -5.252 1.00 80.69 263 ASN A O 1
ATOM 2118 N N . ARG A 1 264 ? 25.099 -4.066 -7.043 1.00 88.25 264 ARG A N 1
ATOM 2119 C CA . ARG A 1 264 ? 24.425 -2.952 -7.694 1.00 88.25 264 ARG A CA 1
ATOM 2120 C C . ARG A 1 264 ? 23.127 -3.438 -8.325 1.00 88.25 264 ARG A C 1
ATOM 2122 O O . ARG A 1 264 ? 23.026 -4.594 -8.738 1.00 88.25 264 ARG A O 1
ATOM 2129 N N . VAL A 1 265 ? 22.139 -2.553 -8.396 1.00 90.81 265 VAL A N 1
ATOM 2130 C CA . VAL A 1 265 ? 20.881 -2.805 -9.104 1.00 90.81 265 VAL A CA 1
ATOM 2131 C C . VAL A 1 265 ? 21.015 -2.342 -10.551 1.00 90.81 265 VAL A C 1
ATOM 2133 O O . VAL A 1 265 ? 21.429 -1.210 -10.809 1.00 90.81 265 VAL A O 1
ATOM 2136 N N . TRP A 1 266 ? 20.622 -3.208 -11.477 1.00 91.50 266 TRP A N 1
ATOM 2137 C CA . TRP A 1 266 ? 20.627 -2.975 -12.916 1.00 91.50 266 TRP A CA 1
ATOM 2138 C C . TRP A 1 266 ? 19.233 -3.192 -13.491 1.00 91.50 266 TRP A C 1
ATOM 2140 O O . TRP A 1 266 ? 18.484 -4.053 -13.020 1.00 91.50 266 TRP A O 1
ATOM 2150 N N . ILE A 1 267 ? 18.903 -2.435 -14.533 1.00 95.12 267 ILE A N 1
ATOM 2151 C CA . ILE A 1 267 ? 17.785 -2.741 -15.423 1.00 95.12 267 ILE A CA 1
ATOM 2152 C C . ILE A 1 267 ? 18.342 -3.168 -16.775 1.00 95.12 267 ILE A C 1
ATOM 2154 O O . ILE A 1 267 ? 19.244 -2.533 -17.314 1.00 95.12 267 ILE A O 1
ATOM 2158 N N . VAL A 1 268 ? 17.808 -4.257 -17.306 1.00 94.25 268 VAL A N 1
ATOM 2159 C CA . VAL A 1 268 ? 18.205 -4.835 -18.584 1.00 94.25 268 VAL A CA 1
ATOM 2160 C C . VAL A 1 268 ? 17.022 -4.748 -19.530 1.00 94.25 268 VAL A C 1
ATOM 2162 O O . VAL A 1 268 ? 15.915 -5.176 -19.184 1.00 94.25 268 VAL A O 1
ATOM 2165 N N . ASN A 1 269 ? 17.233 -4.172 -20.708 1.00 93.88 269 ASN A N 1
ATOM 2166 C CA . ASN A 1 269 ? 16.229 -4.183 -21.760 1.00 93.88 269 ASN A CA 1
ATOM 2167 C C . ASN A 1 269 ? 16.050 -5.623 -22.265 1.00 93.88 269 ASN A C 1
ATOM 2169 O O . ASN A 1 269 ? 17.011 -6.280 -22.653 1.00 93.88 269 ASN A O 1
ATOM 2173 N N . SER A 1 270 ? 14.817 -6.119 -22.262 1.00 91.12 270 SER A N 1
ATOM 2174 C CA . SER A 1 270 ? 14.521 -7.526 -22.561 1.00 91.12 270 SER A CA 1
ATOM 2175 C C . SER A 1 270 ? 14.621 -7.877 -24.048 1.00 91.12 270 SER A C 1
ATOM 2177 O O . SER A 1 270 ? 14.625 -9.057 -24.383 1.00 91.12 270 SER A O 1
ATOM 2179 N N . GLU A 1 271 ? 14.682 -6.883 -24.937 1.00 90.88 271 GLU A N 1
ATOM 2180 C CA . GLU A 1 271 ? 14.849 -7.083 -26.380 1.00 90.88 271 GLU A CA 1
ATOM 2181 C C . GLU A 1 271 ? 16.305 -6.908 -26.820 1.00 90.88 271 GLU A C 1
ATOM 2183 O O . GLU A 1 271 ? 16.803 -7.694 -27.625 1.00 90.88 271 GLU A O 1
ATOM 2188 N N . THR A 1 272 ? 16.987 -5.876 -26.315 1.00 94.56 272 THR A N 1
ATOM 2189 C CA . THR A 1 272 ? 18.349 -5.524 -26.750 1.00 94.56 272 THR A CA 1
ATOM 2190 C C . THR A 1 272 ? 19.448 -6.104 -25.862 1.00 94.56 272 THR A C 1
ATOM 2192 O O . THR A 1 272 ? 20.608 -6.083 -26.269 1.00 94.56 272 THR A O 1
ATOM 2195 N N . GLU A 1 273 ? 19.101 -6.602 -24.669 1.00 93.31 273 GLU A N 1
ATOM 2196 C CA . GLU A 1 273 ? 20.031 -6.982 -23.589 1.00 93.31 273 GLU A CA 1
ATOM 2197 C C . GLU A 1 273 ? 20.967 -5.834 -23.158 1.00 93.31 273 GLU A C 1
ATOM 2199 O O . GLU A 1 273 ? 22.032 -6.053 -22.586 1.00 93.31 273 GLU A O 1
ATOM 2204 N N . GLU A 1 274 ? 20.577 -4.584 -23.423 1.00 95.00 274 GLU A N 1
ATOM 2205 C CA . GLU A 1 274 ? 21.289 -3.409 -22.927 1.00 95.00 274 GLU A CA 1
ATOM 2206 C C . GLU A 1 274 ? 21.096 -3.271 -21.412 1.00 95.00 274 GLU A C 1
ATOM 2208 O O . GLU A 1 274 ? 19.962 -3.249 -20.928 1.00 95.00 274 GLU A O 1
ATOM 2213 N N . GLU A 1 275 ? 22.199 -3.140 -20.672 1.00 94.56 275 GLU A N 1
ATOM 2214 C CA . GLU A 1 275 ? 22.192 -2.976 -19.217 1.00 9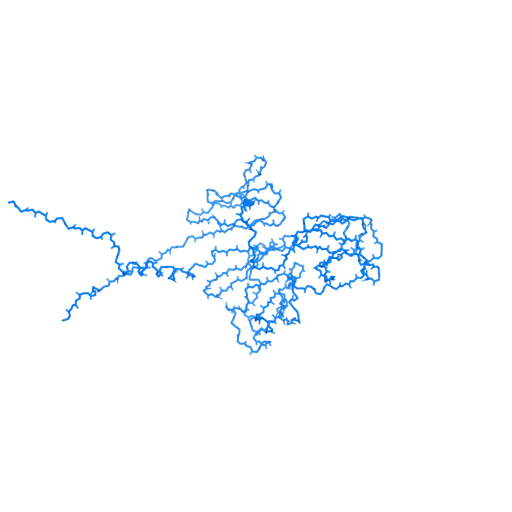4.56 275 GLU A CA 1
ATOM 2215 C C . GLU A 1 275 ? 22.407 -1.516 -18.807 1.00 94.56 275 GLU A C 1
ATOM 2217 O O . GLU A 1 275 ? 23.369 -0.864 -19.220 1.00 94.56 275 GLU A O 1
ATOM 2222 N N . ILE A 1 276 ? 21.544 -1.017 -17.921 1.00 93.62 276 ILE A N 1
ATOM 2223 C CA . ILE A 1 276 ? 21.609 0.335 -17.368 1.00 93.62 276 ILE A CA 1
ATOM 2224 C C . ILE A 1 276 ? 21.694 0.238 -15.839 1.00 93.62 276 ILE A C 1
ATOM 2226 O O . ILE A 1 276 ? 20.846 -0.404 -15.209 1.00 93.62 276 ILE A O 1
ATOM 2230 N N . PRO A 1 277 ? 22.688 0.877 -15.202 1.00 93.25 277 PRO A N 1
ATOM 2231 C CA . PRO A 1 277 ? 22.785 0.874 -13.752 1.00 93.25 277 PRO A CA 1
ATOM 2232 C C . PRO A 1 277 ? 21.728 1.784 -13.111 1.00 93.25 277 PRO A C 1
ATOM 2234 O O . PRO A 1 277 ? 21.589 2.942 -13.502 1.00 93.25 277 PRO A O 1
ATOM 2237 N N . LEU A 1 278 ? 21.037 1.288 -12.079 1.00 90.25 278 LEU A N 1
ATOM 2238 C CA . LEU A 1 278 ? 19.968 2.012 -11.374 1.00 90.25 278 LEU A CA 1
ATOM 2239 C C . LEU A 1 278 ? 20.354 2.474 -9.957 1.00 90.25 278 LEU A C 1
ATOM 2241 O O . LEU A 1 278 ? 19.727 3.378 -9.411 1.00 90.25 278 LEU A O 1
ATOM 2245 N N . SER A 1 279 ? 21.390 1.885 -9.357 1.00 86.38 279 SER A N 1
ATOM 2246 C CA . SER A 1 279 ? 21.964 2.326 -8.073 1.00 86.38 279 SER A CA 1
ATOM 2247 C C . SER A 1 279 ? 23.439 2.684 -8.222 1.00 86.38 279 SER A C 1
ATOM 2249 O O . SER A 1 279 ? 24.019 2.426 -9.268 1.00 86.38 279 SER A O 1
ATOM 2251 N N . ASP A 1 280 ? 24.078 3.227 -7.191 1.00 85.06 280 ASP A N 1
ATOM 2252 C CA . ASP A 1 280 ? 25.538 3.153 -7.041 1.00 85.06 280 ASP A CA 1
ATOM 2253 C C . ASP A 1 280 ? 25.938 1.782 -6.460 1.00 85.06 280 ASP A C 1
ATOM 2255 O O . ASP A 1 280 ? 25.076 1.097 -5.890 1.00 85.06 280 ASP A O 1
ATOM 2259 N N . PRO A 1 281 ? 27.199 1.336 -6.618 1.00 77.75 281 PRO A N 1
ATOM 2260 C CA . PRO A 1 281 ? 27.685 0.157 -5.909 1.00 77.75 281 PRO A CA 1
ATOM 2261 C C . PRO A 1 281 ? 27.714 0.426 -4.402 1.00 77.75 281 PRO A C 1
ATOM 2263 O O . PRO A 1 281 ? 28.126 1.501 -3.957 1.00 77.75 281 PRO A O 1
ATOM 2266 N N . THR A 1 282 ? 27.287 -0.550 -3.610 1.00 74.88 282 THR A N 1
ATOM 2267 C CA . THR A 1 282 ? 27.361 -0.476 -2.146 1.00 74.88 282 THR A CA 1
ATOM 2268 C C . THR A 1 282 ? 28.649 -1.132 -1.628 1.00 74.88 282 THR A C 1
ATOM 2270 O O . THR A 1 282 ? 29.225 -1.953 -2.346 1.00 74.88 282 THR A O 1
ATOM 2273 N N . PRO A 1 283 ? 29.140 -0.779 -0.418 1.00 75.50 283 PRO A N 1
ATOM 2274 C CA . PRO A 1 283 ? 30.285 -1.458 0.198 1.00 75.50 283 PRO A CA 1
ATOM 2275 C C . PRO A 1 283 ? 30.089 -2.979 0.225 1.00 75.50 283 PRO A C 1
ATOM 2277 O O . PRO A 1 283 ? 28.949 -3.428 0.301 1.00 75.50 283 PRO A O 1
ATOM 2280 N N . ASP A 1 284 ? 31.179 -3.751 0.189 1.00 64.81 284 ASP A N 1
ATOM 2281 C CA . ASP A 1 284 ? 31.159 -5.202 -0.088 1.00 64.81 284 ASP A CA 1
ATOM 2282 C C . ASP A 1 284 ? 30.240 -6.041 0.829 1.00 64.81 284 ASP A C 1
ATOM 2284 O O . ASP A 1 284 ? 29.783 -7.106 0.418 1.00 64.81 284 ASP A O 1
ATOM 2288 N N . ASP A 1 285 ? 29.927 -5.548 2.030 1.00 68.56 285 ASP A N 1
ATOM 2289 C CA . ASP A 1 285 ? 29.091 -6.235 3.025 1.00 68.56 285 ASP A CA 1
ATOM 2290 C C . ASP A 1 285 ? 27.589 -5.870 2.953 1.00 68.56 285 ASP A C 1
ATOM 2292 O O . ASP A 1 285 ? 26.732 -6.598 3.463 1.00 68.56 285 ASP A O 1
ATOM 2296 N N . ASP A 1 286 ? 27.230 -4.751 2.316 1.00 78.62 286 ASP A N 1
ATOM 2297 C CA . ASP A 1 286 ? 25.828 -4.441 2.021 1.00 78.62 286 ASP A CA 1
ATOM 2298 C C . ASP A 1 286 ? 25.376 -5.313 0.847 1.00 78.62 286 ASP A C 1
ATOM 2300 O O . ASP A 1 286 ? 26.164 -5.595 -0.045 1.00 78.62 286 ASP A O 1
ATOM 2304 N N . THR A 1 287 ? 24.116 -5.738 0.801 1.00 79.25 287 THR A N 1
ATOM 2305 C CA . THR A 1 287 ? 23.605 -6.534 -0.327 1.00 79.25 287 THR A CA 1
ATOM 2306 C C . THR A 1 287 ? 22.243 -6.047 -0.784 1.00 79.25 287 THR A C 1
ATOM 2308 O O . THR A 1 287 ? 21.363 -5.760 0.027 1.00 79.25 287 THR A O 1
ATOM 2311 N N . PHE A 1 288 ? 22.039 -5.980 -2.098 1.00 83.81 288 PHE A N 1
ATOM 2312 C CA . PHE A 1 288 ? 20.698 -5.879 -2.667 1.00 83.81 288 PHE A CA 1
ATOM 2313 C C . PHE A 1 288 ? 20.105 -7.275 -2.846 1.00 83.81 288 PHE A C 1
ATOM 2315 O O . PHE A 1 288 ? 20.789 -8.214 -3.254 1.00 83.81 288 PHE A O 1
ATOM 2322 N N . GLY A 1 289 ? 18.814 -7.426 -2.573 1.00 79.50 289 GLY A N 1
ATOM 2323 C CA . GLY A 1 289 ? 18.154 -8.710 -2.737 1.00 79.50 289 GLY A CA 1
ATOM 2324 C C . GLY A 1 289 ? 16.669 -8.690 -2.414 1.00 79.50 289 GLY A C 1
ATOM 2325 O O . GLY A 1 289 ? 16.017 -7.647 -2.343 1.00 79.50 289 GLY A O 1
ATOM 2326 N N . GLY A 1 290 ? 16.128 -9.890 -2.223 1.00 76.50 290 GLY A N 1
ATOM 2327 C CA . GLY A 1 290 ? 14.704 -10.095 -1.998 1.00 76.50 290 GLY A CA 1
ATOM 2328 C C . GLY A 1 290 ? 13.886 -10.060 -3.289 1.00 76.50 290 GLY A C 1
ATOM 2329 O O . GLY A 1 290 ? 14.383 -10.301 -4.388 1.00 76.50 290 GLY A O 1
ATOM 2330 N N . ARG A 1 291 ? 12.582 -9.827 -3.137 1.00 78.62 291 ARG A N 1
ATOM 2331 C CA . ARG A 1 291 ? 11.655 -9.709 -4.262 1.00 78.62 291 ARG A CA 1
ATOM 2332 C C . ARG A 1 291 ? 11.773 -8.312 -4.871 1.00 78.62 291 ARG A C 1
ATOM 2334 O O . ARG A 1 291 ? 11.756 -7.327 -4.143 1.00 78.62 291 ARG A O 1
ATOM 2341 N N . VAL A 1 292 ? 11.815 -8.243 -6.198 1.00 84.69 292 VAL A N 1
ATOM 2342 C CA . VAL A 1 292 ? 11.635 -6.992 -6.943 1.00 84.69 292 VAL A CA 1
ATOM 2343 C C . VAL A 1 292 ? 10.138 -6.691 -7.032 1.00 84.69 292 VAL A C 1
ATOM 2345 O O . VAL A 1 292 ? 9.335 -7.574 -7.357 1.00 84.69 292 VAL A O 1
ATOM 2348 N N . HIS A 1 293 ? 9.755 -5.455 -6.723 1.00 82.88 293 HIS A N 1
ATOM 2349 C CA . HIS A 1 293 ? 8.380 -4.979 -6.848 1.00 82.88 293 HIS A CA 1
ATOM 2350 C C . HIS A 1 293 ? 8.332 -3.814 -7.829 1.00 82.88 293 HIS A C 1
ATOM 2352 O O . HIS A 1 293 ? 8.706 -2.702 -7.476 1.00 82.88 293 HIS A O 1
ATOM 2358 N N . TRP A 1 294 ? 7.878 -4.077 -9.048 1.00 82.25 294 TRP A N 1
ATOM 2359 C CA . TRP A 1 294 ? 7.666 -3.048 -10.063 1.00 82.25 294 TRP A CA 1
ATOM 2360 C C . TRP A 1 294 ? 6.413 -2.217 -9.775 1.00 82.25 294 TRP A C 1
ATOM 2362 O O . TRP A 1 294 ? 5.432 -2.752 -9.245 1.00 82.25 294 TRP A O 1
ATOM 2372 N N . SER A 1 295 ? 6.449 -0.933 -10.134 1.00 81.50 295 SER A N 1
ATOM 2373 C CA . SER A 1 295 ? 5.256 -0.096 -10.229 1.00 81.50 295 SER A CA 1
ATOM 2374 C C . SER A 1 295 ? 4.356 -0.576 -11.370 1.00 81.50 295 SER A C 1
ATOM 2376 O O . SER A 1 295 ? 4.856 -1.165 -12.335 1.00 81.50 295 SER A O 1
ATOM 2378 N N . PRO A 1 296 ? 3.033 -0.347 -11.292 1.00 76.31 296 PRO A N 1
ATOM 2379 C CA . PRO A 1 296 ? 2.100 -0.765 -12.338 1.00 76.31 296 PRO A CA 1
ATOM 2380 C C . PRO A 1 296 ? 2.427 -0.188 -13.723 1.00 76.31 296 PRO A C 1
ATOM 2382 O O . PRO A 1 296 ? 2.237 -0.873 -14.726 1.00 76.31 296 PRO A O 1
ATOM 2385 N N . ASP A 1 297 ? 2.965 1.034 -13.778 1.00 77.00 297 ASP A N 1
ATOM 2386 C CA . ASP A 1 297 ? 3.357 1.730 -15.012 1.00 77.00 297 ASP A CA 1
ATOM 2387 C C . ASP A 1 297 ? 4.732 1.297 -15.574 1.00 77.00 297 ASP A C 1
ATOM 2389 O O . ASP A 1 297 ? 5.182 1.814 -16.597 1.00 77.00 297 ASP A O 1
ATOM 2393 N N . SER A 1 298 ? 5.406 0.336 -14.926 1.00 84.31 298 SER A N 1
ATOM 2394 C CA . SER A 1 298 ? 6.751 -0.155 -15.273 1.00 84.31 298 SER A CA 1
ATOM 2395 C C . SER A 1 298 ? 7.886 0.874 -15.161 1.00 84.31 298 SER A C 1
ATOM 2397 O O . SER A 1 298 ? 9.007 0.582 -15.574 1.00 84.31 298 SER A O 1
ATOM 2399 N N . GLN A 1 299 ? 7.644 2.062 -14.601 1.00 85.69 299 GLN A N 1
ATOM 2400 C CA . GLN A 1 299 ? 8.642 3.136 -14.521 1.00 85.69 299 GLN A CA 1
ATOM 2401 C C . GLN A 1 299 ? 9.522 3.059 -13.272 1.00 85.69 299 GLN A C 1
ATOM 2403 O O . GLN A 1 299 ? 10.599 3.657 -13.237 1.00 85.69 299 GLN A O 1
ATOM 2408 N N . LYS A 1 300 ? 9.065 2.384 -12.215 1.00 88.88 300 LYS A N 1
ATOM 2409 C CA . LYS A 1 300 ? 9.732 2.346 -10.910 1.00 88.88 300 LYS A CA 1
ATOM 2410 C C . LYS A 1 300 ? 9.788 0.923 -10.386 1.00 88.88 300 LYS A C 1
ATOM 2412 O O . LYS A 1 300 ? 9.016 0.048 -10.773 1.00 88.88 300 LYS A O 1
ATOM 2417 N N . LEU A 1 301 ? 10.709 0.692 -9.460 1.00 90.50 301 LEU A N 1
ATOM 2418 C CA . LEU A 1 301 ? 10.818 -0.572 -8.752 1.00 90.50 301 LEU A CA 1
ATOM 2419 C C . LEU A 1 301 ? 11.266 -0.358 -7.310 1.00 90.50 301 LEU A C 1
ATOM 2421 O O . LEU A 1 301 ? 11.913 0.635 -6.980 1.00 90.50 301 LEU A O 1
ATOM 2425 N N . VAL A 1 302 ? 10.941 -1.326 -6.460 1.00 90.50 302 VAL A N 1
ATOM 2426 C CA . VAL A 1 302 ? 11.445 -1.443 -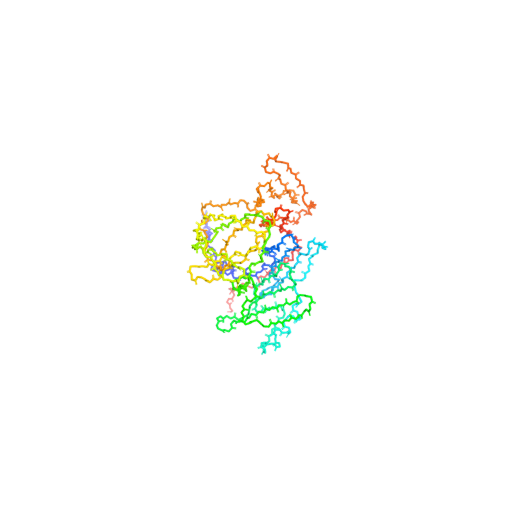5.092 1.00 90.50 302 VAL A CA 1
ATOM 2427 C C . VAL A 1 302 ? 12.255 -2.727 -4.975 1.00 90.50 302 VAL A C 1
ATOM 2429 O O . VAL A 1 302 ? 11.785 -3.808 -5.341 1.00 90.50 302 VAL A O 1
ATOM 2432 N N . VAL A 1 303 ? 13.460 -2.592 -4.423 1.00 89.94 303 VAL A N 1
ATOM 2433 C CA . VAL A 1 303 ? 14.373 -3.679 -4.049 1.00 89.94 303 VAL A CA 1
ATOM 2434 C C . VAL A 1 303 ? 14.853 -3.430 -2.625 1.00 89.94 303 VAL A C 1
ATOM 2436 O O . VAL A 1 303 ? 15.017 -2.283 -2.205 1.00 89.94 303 VAL A O 1
ATOM 2439 N N . MET A 1 304 ? 15.058 -4.503 -1.864 1.00 87.44 304 MET A N 1
ATOM 2440 C CA . MET A 1 304 ? 15.573 -4.403 -0.506 1.00 87.44 304 MET A CA 1
ATOM 2441 C C . MET A 1 304 ? 17.099 -4.313 -0.530 1.00 87.44 304 MET A C 1
ATOM 2443 O O . MET A 1 304 ? 17.759 -5.116 -1.185 1.00 87.44 304 MET A O 1
ATOM 2447 N N . GLN A 1 305 ? 17.646 -3.358 0.218 1.00 86.56 305 GLN A N 1
ATOM 2448 C CA . GLN A 1 305 ? 19.063 -3.315 0.563 1.00 86.56 305 GLN A CA 1
ATOM 2449 C C . GLN A 1 305 ? 19.220 -3.756 2.019 1.00 86.56 305 GLN A C 1
ATOM 2451 O O . GLN A 1 305 ? 18.630 -3.157 2.922 1.00 86.56 305 GLN A O 1
ATOM 2456 N N . THR A 1 306 ? 20.025 -4.782 2.251 1.00 82.50 306 THR A N 1
ATOM 2457 C CA . THR A 1 306 ? 20.424 -5.242 3.577 1.00 82.50 306 THR A CA 1
ATOM 2458 C C . THR A 1 306 ? 21.778 -4.642 3.906 1.00 82.50 306 THR A C 1
ATOM 2460 O O . THR A 1 306 ? 22.739 -4.855 3.174 1.00 82.50 306 THR A O 1
ATOM 2463 N N . LYS A 1 307 ? 21.848 -3.899 5.012 1.00 81.38 307 LYS A N 1
ATOM 2464 C CA . LYS A 1 307 ? 23.113 -3.384 5.534 1.00 81.38 307 LYS A CA 1
ATOM 2465 C C . LYS A 1 307 ? 23.653 -4.307 6.603 1.00 81.38 307 LYS A C 1
ATOM 2467 O O . LYS A 1 307 ? 22.937 -4.589 7.570 1.00 81.38 307 LYS A O 1
ATOM 2472 N N . GLN A 1 308 ? 24.888 -4.764 6.448 1.00 74.88 308 GLN A N 1
ATOM 2473 C CA . GLN A 1 308 ? 25.520 -5.564 7.485 1.00 74.88 308 GLN A CA 1
ATOM 2474 C C . GLN A 1 308 ? 25.947 -4.650 8.634 1.00 74.88 308 GLN A C 1
ATOM 2476 O O . GLN A 1 308 ? 26.558 -3.601 8.443 1.00 74.88 308 GLN A O 1
ATOM 2481 N N . VAL A 1 309 ? 25.590 -5.043 9.852 1.00 70.62 309 VAL A N 1
ATOM 2482 C CA . VAL A 1 309 ? 26.006 -4.356 11.076 1.00 70.62 309 VAL A CA 1
ATOM 2483 C C . VAL A 1 309 ? 26.959 -5.255 11.846 1.00 70.62 309 VAL A C 1
ATOM 2485 O O . VAL A 1 309 ? 26.815 -6.478 11.833 1.00 70.62 309 VAL A O 1
ATOM 2488 N N . GLU A 1 310 ? 27.937 -4.654 12.520 1.00 68.12 310 GLU A N 1
ATOM 2489 C CA . GLU A 1 310 ? 28.925 -5.388 13.306 1.00 68.12 310 GLU A CA 1
ATOM 2490 C C . GLU A 1 310 ? 28.229 -6.200 14.413 1.00 68.12 310 GLU A C 1
ATOM 2492 O O . GLU A 1 310 ? 27.619 -5.653 15.338 1.00 68.12 310 GLU A O 1
ATOM 2497 N N . THR A 1 311 ? 28.277 -7.530 14.309 1.00 60.38 311 THR A N 1
ATOM 2498 C CA . THR A 1 311 ? 27.636 -8.417 15.282 1.00 60.38 311 THR A CA 1
ATOM 2499 C C . THR A 1 311 ? 28.523 -8.604 16.506 1.00 60.38 311 THR A C 1
ATOM 2501 O O . THR A 1 311 ? 29.663 -9.053 16.392 1.00 60.38 311 THR A O 1
ATOM 2504 N N . ARG A 1 312 ? 27.988 -8.343 17.703 1.00 52.31 312 ARG A N 1
ATOM 2505 C CA . ARG A 1 312 ? 28.659 -8.694 18.962 1.00 52.31 312 ARG A CA 1
ATOM 2506 C C . ARG A 1 312 ? 28.382 -10.155 19.300 1.00 52.31 312 ARG A C 1
ATOM 2508 O O . ARG A 1 312 ? 27.270 -10.502 19.694 1.00 52.31 312 ARG A O 1
ATOM 2515 N N . THR A 1 313 ? 29.392 -11.007 19.165 1.00 52.25 313 THR A N 1
ATOM 2516 C CA . THR A 1 313 ? 29.312 -12.413 19.578 1.00 52.25 313 THR A CA 1
ATOM 2517 C C . THR A 1 313 ? 29.213 -12.500 21.100 1.00 52.25 313 THR A C 1
ATOM 2519 O O . THR A 1 313 ? 30.148 -12.138 21.813 1.00 52.25 313 THR A O 1
ATOM 2522 N N . VAL A 1 314 ? 28.085 -12.990 21.617 1.00 47.69 314 VAL A N 1
ATOM 2523 C CA . VAL A 1 314 ? 27.954 -13.337 23.038 1.00 47.69 314 VAL A CA 1
ATOM 2524 C C . VAL A 1 314 ? 28.427 -14.775 23.215 1.00 47.69 314 VAL A C 1
ATOM 2526 O O . VAL A 1 314 ? 27.780 -15.712 22.751 1.00 47.69 314 VAL A O 1
ATOM 2529 N N . HIS A 1 315 ? 29.558 -14.960 23.890 1.00 47.00 315 HIS A N 1
ATOM 2530 C CA . HIS A 1 315 ? 30.009 -16.287 24.295 1.00 47.00 315 HIS A CA 1
ATOM 2531 C C . HIS A 1 315 ? 29.163 -16.766 25.479 1.00 47.00 315 HIS A C 1
ATOM 2533 O O . HIS A 1 315 ? 29.277 -16.238 26.584 1.00 47.00 315 HIS A O 1
ATOM 2539 N N . ILE A 1 316 ? 28.314 -17.770 25.258 1.00 47.56 316 ILE A N 1
ATOM 2540 C CA . ILE A 1 316 ? 27.679 -18.506 26.354 1.00 47.56 316 ILE A CA 1
ATOM 2541 C C . ILE A 1 316 ? 28.698 -19.544 26.826 1.00 47.56 316 ILE A C 1
ATOM 2543 O O . ILE A 1 316 ? 28.963 -20.518 26.124 1.00 47.56 316 ILE A O 1
ATOM 2547 N N . VAL A 1 317 ? 29.305 -19.311 27.990 1.00 46.34 317 VAL A N 1
ATOM 2548 C CA . VAL A 1 317 ? 30.162 -20.298 28.657 1.00 46.34 317 VAL A CA 1
ATOM 2549 C C . VAL A 1 317 ? 29.292 -21.084 29.633 1.00 46.34 317 VAL A C 1
ATOM 2551 O O . VAL A 1 317 ? 28.820 -20.539 30.628 1.00 46.34 317 VAL A O 1
ATOM 2554 N N . GLU A 1 318 ? 29.066 -22.360 29.340 1.00 39.56 318 GLU A N 1
ATOM 2555 C CA . GLU A 1 318 ? 28.436 -23.305 30.263 1.00 39.56 318 GLU A CA 1
ATOM 2556 C C . GLU A 1 318 ? 29.481 -23.731 31.305 1.00 39.56 318 GLU A C 1
ATOM 2558 O O . GLU A 1 318 ? 30.452 -24.411 30.981 1.00 39.56 318 GLU A O 1
ATOM 2563 N N . SER A 1 319 ? 29.353 -23.254 32.547 1.00 41.03 319 SER A N 1
ATOM 2564 C CA . SER A 1 319 ? 30.414 -23.358 33.560 1.00 41.03 319 SER A CA 1
ATOM 2565 C C . SER A 1 319 ? 30.230 -24.473 34.594 1.00 41.03 319 SER A C 1
ATOM 2567 O O . SER A 1 319 ? 30.902 -24.448 35.625 1.00 41.03 319 SER A O 1
ATOM 2569 N N . SER A 1 320 ? 29.359 -25.467 34.392 1.00 46.84 320 SER A N 1
ATOM 2570 C CA . SER A 1 320 ? 29.214 -26.551 35.383 1.00 46.84 320 SER A CA 1
ATOM 2571 C C . SER A 1 320 ? 28.783 -27.888 34.767 1.00 46.84 320 SER A C 1
ATOM 2573 O O . SER A 1 320 ? 27.677 -27.973 34.237 1.00 46.84 320 SER A O 1
ATOM 2575 N N . PRO A 1 321 ? 29.605 -28.954 34.867 1.00 48.25 321 PRO A N 1
ATOM 2576 C CA . PRO A 1 321 ? 29.168 -30.315 34.568 1.00 48.25 321 PRO A CA 1
ATOM 2577 C C . PRO A 1 321 ? 28.068 -30.733 35.553 1.00 48.25 321 PRO A C 1
ATOM 2579 O O . PRO A 1 321 ? 28.253 -30.607 36.763 1.00 48.25 321 PRO A O 1
ATOM 2582 N N . LYS A 1 322 ? 26.940 -31.254 35.057 1.00 53.22 322 LYS A N 1
ATOM 2583 C CA . LYS A 1 322 ? 25.814 -31.714 35.897 1.00 53.22 322 LYS A CA 1
ATOM 2584 C C . LYS A 1 322 ? 26.090 -33.013 36.678 1.00 53.22 322 LYS A C 1
ATOM 2586 O O . LYS A 1 322 ? 25.264 -33.392 37.499 1.00 53.22 322 LYS A O 1
ATOM 2591 N N . ASP A 1 323 ? 27.251 -33.646 36.496 1.00 50.03 323 ASP A N 1
ATOM 2592 C CA . ASP A 1 323 ? 27.590 -34.942 37.106 1.00 50.03 323 ASP A CA 1
ATOM 2593 C C . ASP A 1 323 ? 28.664 -34.848 38.208 1.00 50.03 323 ASP A C 1
ATOM 2595 O O . ASP A 1 323 ? 29.650 -35.587 38.206 1.00 50.03 323 ASP A O 1
ATOM 2599 N N . GLN A 1 324 ? 28.477 -33.963 39.191 1.00 43.56 324 GLN A N 1
ATOM 2600 C CA . GLN A 1 324 ? 29.119 -34.131 40.499 1.00 43.56 324 GLN A CA 1
ATOM 2601 C C . GLN A 1 324 ? 28.063 -34.529 41.534 1.00 43.56 324 GLN A C 1
ATOM 2603 O O . GLN A 1 324 ? 27.316 -33.696 42.041 1.00 43.56 324 GLN A O 1
ATOM 2608 N N . LEU A 1 325 ? 28.006 -35.832 41.825 1.00 42.16 325 LEU A N 1
ATOM 2609 C CA . LEU A 1 325 ? 27.371 -36.359 43.032 1.00 42.16 325 LEU A CA 1
ATOM 2610 C C . LEU A 1 325 ? 28.068 -35.744 44.255 1.00 42.16 325 LEU A C 1
ATOM 2612 O O . LEU A 1 325 ? 29.299 -35.753 44.329 1.00 42.16 325 LEU A O 1
ATOM 2616 N N . GLN A 1 326 ? 27.257 -35.185 45.155 1.00 44.06 326 GLN A N 1
ATOM 2617 C CA . GLN A 1 326 ? 27.665 -34.587 46.427 1.00 44.06 326 GLN A CA 1
ATOM 2618 C C . GLN A 1 326 ? 28.139 -35.634 47.436 1.00 44.06 326 GLN A C 1
ATOM 2620 O O . GLN A 1 326 ? 27.563 -36.748 47.435 1.00 44.06 326 GLN A O 1
#

Radius of gyration: 27.92 Å; chains: 1; bounding box: 83×75×76 Å

Sequence (326 aa):
MSPLLVKFAYGQGSHEDYERANTLEERTRNRVFRDRVDPHWQAEDRGLWYRVEAAPGEAEFVFVDMEERKRVPLFDPQRLAAQLAELTKTEVSPATLPFTTVRLADDEPLLFFSTGKGDAQRHWEWNRESHKLRELDNPGGSGDSQQIVLRPSPSGGAATKIELTNGTNRTLQVYWLNFEGEKQRYGSIRPGDTFEHNTYVGHLWLIANDDEQPLELHAATSETLSVTISNSGTPGRRPNRRGRRGNANISPDGKWRCEIHSNRVWIVNSETEEEIPLSDPTPDDDTFGGRVHWSPDSQKLVVMQTKQVETRTVHIVESSPKDQLQ

Secondary structure (DSSP, 8-state):
-PPP-------S--HHHHHHHHHHHHHHTT---S-----EEPGGGSEEEEEEEEETTEEEEEEEETTTTEEEESS-HHHHHHHHHHHHTS---SSS-S-S-EEE-SSSSEEEEEES-GGG-EEEEEETTTTEEEEESS--SSSS-------PPPS---EEEEEEEE-SSS-EEEEEE-TTS-EEEEEEE-TT-EEEEEEETT-EEEEE-TT--EEEEEE--SS-EEEEE-----S-----TTS----TTB-TTSSEEEEEETTEEEEEETTT--EEE-SPPPPTT-EEEEEEEE-TTSS-EEEEEEPP-------------S----